Protein 5ZVP (pdb70)

CATH classification: 3.40.50.300

Radius of gyration: 15.7 Å; Cα contacts (8 Å, |Δi|>4): 358; chains: 1; bounding box: 54×36×35 Å

GO terms:
  GO:0001411 hyphal tip (C, IDA)
  GO:0000148 1,3-beta-D-glucan synthase complex (C, IDA)
  GO:0043936 asexual sporulation resulting in formation of a cellular spore (P, IMP)

Organism: Aspergillus fumigatus (strain ATCC MYA-4609 / CBS 101355 / FGSC A1100 / Af293) (NCBI:txid330879)

InterPro domains:
  IPR001806 Small GTPase [PF00071] (7-178)
  IPR001806 Small GTPase [PS51421] (1-193)
  IPR001806 Small GTPase [SM00174] (8-181)
  IPR003578 Small GTPase Rho [PTHR24072] (5-190)
  IPR005225 Small GTP-binding domain [TIGR00231] (5-159)
  IPR027417 P-loop containing nucleoside triphosphate hydrolase [G3DSA:3.40.50.300] (5-193)
  IPR027417 P-loop containing nucleoside triphosphate hydrolase [SSF52540] (6-178)

B-factor: mean 24.34, std 13.19, range [11.98, 263.86]

Solvent-accessible surface area: 9609 Å² total; per-residue (Å²): 238,89,112,53,120,56,23,0,0,0,0,4,28,66,90,3,18,14,13,20,1,0,18,7,45,26,115,44,102,38,24,123,144,166,63,34,56,40,12,100,97,61,52,6,124,15,141,4,98,84,108,127,2,39,0,6,1,82,17,6,15,32,104,120,78,57,58,174,83,17,43,128,15,4,74,129,9,47,0,0,0,0,0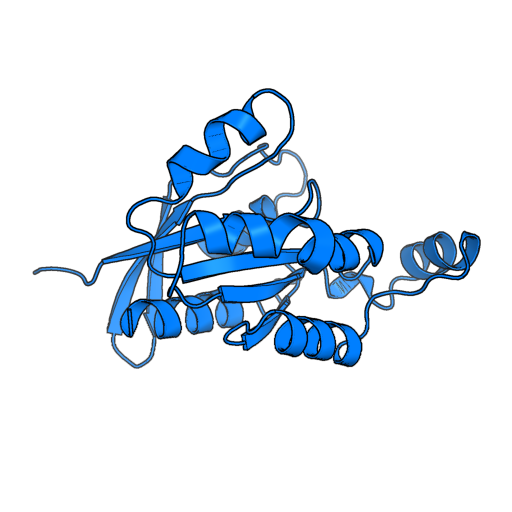,0,3,0,34,35,26,89,5,13,80,45,0,67,137,91,8,18,72,31,0,87,143,88,7,160,71,36,25,8,0,0,0,0,4,62,62,54,42,33,144,42,108,164,15,54,110,106,21,124,144,91,111,59,110,13,1,35,62,129,74,0,73,79,8,53,154,135,17,61,4,109,88,30,32,26,0,0,12,125,82,70,87,16,7,153,68,0,3,39,7,0,0,95,0,0,49,139,66

Sequence (181 aa):
MAEIRRKLVIVGDGACGKTCLLIVNSKGTFPEVYVPTVFENYVADVEVDGKHVELALWDTAGQEDYDRLRPLSYPDSHVILICFAIDSPDSLDNVQEKWISEVLHFCQGLPIILVGCKKDLRHDPKTIEELHKTSQKPVTPEQGEEVRKKIGAYKYLECSARTNEGVREVFEAATRAALLT

Secondary structure (DSSP, 8-state):
---EEEEEEEEESTTSSHHHHHHHHHHSS--SS---SSPPPEEEEEEETTEEEEEEEE----TTTHHHHGGGG-TT-SEEEEEEETT-HHHHHHIIIIIHHHHHHH-TT--EEEEEE-GGGTT-HHHHHHHHTTT--PPPHHHHHHHHHHHT-SEEEE--TTT-TTHHHHHHHHHHHHHH-

Nearest PDB structures (foldseek):
  5zvp-assembly1_A  TM=1.006E+00  e=1.767E-39  Aspergillus fumigatus Af293
  8etd-assembly1_B  TM=9.963E-01  e=2.724E-33  Schizosaccharomyces pombe 972h-
  1cc0-assembly1_A  TM=9.952E-01  e=4.086E-30  Homo sapiens
  2gcn-assembly1_A  TM=9.990E-01  e=5.965E-30  Homo sapiens
  7wza-assembly1_A  TM=9.904E-01  e=4.086E-30  Homo sapiens

Structure (mmCIF, N/CA/C/O backbone):
data_5ZVP
#
_entry.id   5ZVP
#
_cell.length_a   53.815
_cell.length_b   53.815
_cell.length_c   62.789
_cell.angle_alpha   90.00
_cell.angle_beta   90.00
_cell.angle_gamma   90.00
#
_symmetry.space_group_name_H-M   'P 43'
#
loop_
_entity.id
_entity.type
_entity.pdbx_description
1 polymer 'Rho GTPase Rho1'
2 non-polymer "GUANOSINE-5'-DIPHOSPHATE"
3 non-polymer 'MAGNESIUM ION'
4 non-polymer 'SULFATE ION'
5 water water
#
loop_
_atom_site.group_PDB
_atom_site.id
_atom_site.type_symbol
_atom_site.label_atom_id
_atom_site.label_alt_id
_atom_site.label_comp_id
_atom_site.label_asym_id
_atom_site.label_entity_id
_atom_site.label_seq_id
_atom_site.pdbx_PDB_ins_code
_atom_site.Cartn_x
_atom_site.Cartn_y
_atom_site.Cartn_z
_atom_site.occupancy
_atom_site.B_iso_or_equiv
_atom_site.auth_seq_id
_atom_site.auth_comp_id
_atom_site.auth_asym_id
_atom_site.auth_atom_id
_atom_site.pdbx_PDB_model_num
ATOM 1 N N . MET A 1 1 ? -53.011 -1.949 8.282 1.00 95.07 1 MET A N 1
ATOM 2 C CA . MET A 1 1 ? -53.808 -2.982 9.023 1.00 92.89 1 MET A CA 1
ATOM 3 C C . MET A 1 1 ? -52.860 -3.867 9.810 1.00 91.24 1 MET A C 1
ATOM 4 O O . MET A 1 1 ? -53.050 -4.101 11.006 1.00 96.83 1 MET A O 1
ATOM 9 N N . ALA A 1 2 ? -51.874 -4.380 9.083 1.00 83.95 2 ALA A N 1
ATOM 10 C CA . ALA A 1 2 ? -50.817 -5.220 9.602 1.00 76.76 2 ALA A CA 1
ATOM 11 C C . ALA A 1 2 ? -49.893 -5.438 8.423 1.00 67.27 2 ALA A C 1
ATOM 12 O O . ALA A 1 2 ? -50.057 -6.416 7.663 1.00 56.48 2 ALA A O 1
ATOM 14 N N . GLU A 1 3 ? -48.978 -4.480 8.237 1.00 54.96 3 GLU A N 1
ATOM 15 C CA . GLU A 1 3 ? -48.032 -4.520 7.123 1.00 49.23 3 GLU A CA 1
ATOM 16 C C . GLU A 1 3 ? -47.207 -5.815 7.244 1.00 37.42 3 GLU A C 1
ATOM 17 O O . GLU A 1 3 ? -46.874 -6.205 8.332 1.00 38.23 3 GLU A O 1
ATOM 23 N N . ILE A 1 4 ? -46.833 -6.443 6.138 1.00 23.60 4 ILE A N 1
ATOM 24 C CA . ILE A 1 4 ? -45.826 -7.546 6.201 1.00 22.80 4 ILE A CA 1
ATOM 25 C C . ILE A 1 4 ? -44.439 -6.906 6.561 1.00 17.93 4 ILE A C 1
ATOM 26 O O . ILE A 1 4 ? -44.060 -5.926 5.919 1.00 20.95 4 ILE A O 1
ATOM 31 N N . ARG A 1 5 ? -43.789 -7.442 7.601 1.00 16.91 5 ARG A N 1
ATOM 32 C CA . ARG A 1 5 ? -42.423 -6.989 7.966 1.00 15.93 5 ARG A CA 1
ATOM 33 C C . ARG A 1 5 ? -41.456 -8.167 7.839 1.00 15.47 5 ARG A C 1
ATOM 34 O O . ARG A 1 5 ? -41.708 -9.274 8.310 1.00 17.55 5 ARG A O 1
ATOM 42 N N . ARG A 1 6 ? -40.276 -7.817 7.283 1.00 15.07 6 ARG A N 1
ATOM 43 C CA . ARG A 1 6 ? -39.157 -8.778 7.218 1.00 15.55 6 ARG A CA 1
ATOM 44 C C . ARG A 1 6 ? -37.855 -8.071 7.606 1.00 14.73 6 ARG A C 1
ATOM 45 O O . ARG A 1 6 ? -37.814 -6.846 7.588 1.00 15.23 6 ARG A O 1
ATOM 53 N N . LYS A 1 7 ? -36.844 -8.823 7.958 1.00 14.24 7 LYS A N 1
ATOM 54 C CA . LYS A 1 7 ? -35.529 -8.291 8.361 1.00 12.84 7 LYS A CA 1
ATOM 55 C C . LYS A 1 7 ? -34.449 -8.762 7.390 1.00 12.93 7 LYS A C 1
ATOM 56 O O . LYS A 1 7 ? -34.271 -9.964 7.189 1.00 13.70 7 LYS A O 1
ATOM 62 N N . LEU A 1 8 ? -33.562 -7.833 6.985 1.00 13.38 8 LEU A N 1
ATOM 63 C CA . LEU A 1 8 ? -32.395 -8.021 6.176 1.00 12.80 8 LEU A CA 1
ATOM 64 C C . LEU A 1 8 ? -31.148 -7.593 6.928 1.00 13.52 8 LEU A C 1
ATOM 65 O O . LEU A 1 8 ? -31.144 -6.559 7.541 1.00 13.87 8 LEU A O 1
ATOM 70 N N . VAL A 1 9 ? -30.115 -8.403 6.858 1.00 12.88 9 VAL A N 1
ATOM 71 C CA . VAL A 1 9 ? -28.748 -8.041 7.328 1.00 12.92 9 VAL A CA 1
ATOM 72 C C . VAL A 1 9 ? -27.791 -8.091 6.155 1.00 13.32 9 VAL A C 1
ATOM 73 O O . VAL A 1 9 ? -27.847 -8.952 5.293 1.00 13.33 9 VAL A O 1
ATOM 77 N N . ILE A 1 10 ? -26.913 -7.088 6.102 1.00 13.28 10 ILE A N 1
ATOM 78 C CA . ILE A 1 10 ? -25.935 -6.992 5.042 1.00 13.55 10 ILE A CA 1
ATOM 79 C C . ILE A 1 10 ? -24.539 -7.064 5.623 1.00 13.31 10 ILE A C 1
ATOM 80 O O . ILE A 1 10 ? -24.212 -6.351 6.610 1.00 14.75 10 ILE A O 1
ATOM 85 N N . VAL A 1 11 ? -23.706 -7.973 5.103 1.00 11.98 11 VAL A N 1
ATOM 86 C CA . VAL A 1 11 ? -22.353 -8.168 5.575 1.00 13.00 11 VAL A CA 1
ATOM 87 C C . VAL A 1 11 ? -21.422 -8.264 4.434 1.00 12.05 11 VAL A C 1
ATOM 88 O O . VAL A 1 11 ? -21.805 -8.437 3.246 1.00 13.21 11 VAL A O 1
ATOM 92 N N . GLY A 1 12 ? -20.121 -8.112 4.695 1.00 12.86 12 GLY A N 1
ATOM 93 C CA . GLY A 1 12 ? -19.068 -8.198 3.671 1.00 13.06 12 GLY A CA 1
ATOM 94 C C . GLY A 1 12 ? -17.887 -7.325 4.051 1.00 13.11 12 GLY A C 1
ATOM 95 O O . GLY A 1 12 ? -17.979 -6.529 4.975 1.00 14.25 12 GLY A O 1
ATOM 96 N N . ASP A 1 13 ? -16.794 -7.491 3.308 1.00 13.72 13 ASP A N 1
ATOM 97 C CA . ASP A 1 13 ? -15.549 -6.764 3.630 1.00 13.78 13 ASP A CA 1
ATOM 98 C C . ASP A 1 13 ? -15.807 -5.275 3.765 1.00 14.39 13 ASP A C 1
ATOM 99 O O . ASP A 1 13 ? -16.591 -4.604 3.058 1.00 14.80 13 ASP A O 1
ATOM 104 N N . GLY A 1 14 ? -14.980 -4.644 4.649 1.00 15.58 14 GLY A N 1
ATOM 105 C CA . GLY A 1 14 ? -14.970 -3.195 4.766 1.00 16.07 14 GLY A CA 1
ATOM 106 C C . GLY A 1 14 ? -14.686 -2.533 3.416 1.00 14.55 14 GLY A C 1
ATOM 107 O O . GLY A 1 14 ? -13.819 -3.039 2.695 1.00 16.58 14 GLY A O 1
ATOM 108 N N . ALA A 1 15 ? -15.368 -1.449 3.182 1.00 15.60 15 ALA A N 1
ATOM 109 C CA . ALA A 1 15 ? -15.276 -0.638 1.964 1.00 16.91 15 ALA A CA 1
ATOM 110 C C . ALA A 1 15 ? -15.739 -1.282 0.744 1.00 17.51 15 ALA A C 1
ATOM 111 O O . ALA A 1 15 ? -15.478 -0.789 -0.356 1.00 17.97 15 ALA A O 1
ATOM 113 N N . CYS A 1 16 ? -16.531 -2.346 0.882 1.00 14.59 16 CYS A N 1
ATOM 114 C CA . CYS A 1 16 ? -17.019 -2.984 -0.383 1.00 15.86 16 CYS A CA 1
ATOM 115 C C . CYS A 1 16 ? -18.260 -2.280 -0.945 1.00 15.08 16 CYS A C 1
ATOM 116 O O . CYS A 1 16 ? -18.600 -2.563 -2.091 1.00 16.29 16 CYS A O 1
ATOM 119 N N . GLY A 1 17 ? -18.868 -1.369 -0.214 1.00 14.71 17 GLY A N 1
ATOM 120 C CA . GLY A 1 17 ? -20.027 -0.564 -0.643 1.00 13.72 17 GLY A CA 1
ATOM 121 C C . GLY A 1 17 ? -21.357 -0.836 0.017 1.00 13.40 17 GLY A C 1
ATOM 122 O O . GLY A 1 17 ? -22.385 -0.378 -0.479 1.00 14.52 17 GLY A O 1
ATOM 123 N 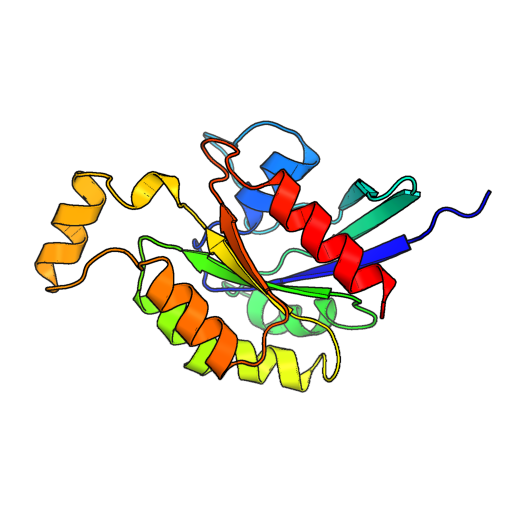N . LYS A 1 18 ? -21.391 -1.474 1.217 1.00 13.04 18 LYS A N 1
ATOM 124 C CA . LYS A 1 18 ? -22.606 -1.828 1.859 1.00 13.27 18 LYS A CA 1
ATOM 125 C C . LYS A 1 18 ? -23.428 -0.601 2.274 1.00 13.23 18 LYS A C 1
ATOM 126 O O . LYS A 1 18 ? -24.620 -0.495 2.041 1.00 13.59 18 LYS A O 1
ATOM 132 N N . THR A 1 19 ? -22.787 0.351 3.002 1.00 13.12 19 THR A N 1
ATOM 133 C CA . THR A 1 19 ? -23.526 1.504 3.497 1.00 13.63 19 THR A CA 1
ATOM 134 C C . THR A 1 19 ? -24.058 2.344 2.351 1.00 14.65 19 THR A C 1
ATOM 135 O O . THR A 1 19 ? -25.217 2.778 2.384 1.00 14.06 19 THR A O 1
ATOM 139 N N . CYS A 1 20 ? -23.255 2.581 1.330 1.00 15.05 20 CYS A N 1
ATOM 140 C CA . CYS A 1 20 ? -23.764 3.390 0.181 1.00 15.67 20 CYS A CA 1
ATOM 141 C C . CYS A 1 20 ? -24.932 2.715 -0.509 1.00 14.86 20 CYS A C 1
ATOM 142 O O . CYS A 1 20 ? -25.817 3.358 -0.987 1.00 15.65 20 CYS A O 1
ATOM 145 N N . LEU A 1 21 ? -24.885 1.360 -0.620 1.00 13.45 21 LEU A N 1
ATOM 146 C CA . LEU A 1 21 ? -25.983 0.624 -1.231 1.00 13.25 21 LEU A CA 1
ATOM 147 C C . LEU A 1 21 ? -27.290 0.855 -0.444 1.00 14.49 21 LEU A C 1
ATOM 148 O O . LEU A 1 21 ? -28.321 1.214 -1.034 1.00 15.73 21 LEU A O 1
ATOM 153 N N . LEU A 1 22 ? -27.189 0.768 0.893 1.00 14.10 22 LEU A N 1
ATOM 154 C CA . LEU A 1 22 ? -28.334 1.091 1.707 1.00 15.06 22 LEU A CA 1
ATOM 155 C C . LEU A 1 22 ? -28.824 2.515 1.538 1.00 15.92 22 LEU A C 1
ATOM 156 O O . LEU A 1 22 ? -30.049 2.753 1.504 1.00 17.53 22 LEU A O 1
ATOM 161 N N . ILE A 1 23 ? -27.889 3.442 1.546 1.00 15.80 23 ILE A N 1
ATOM 162 C CA . ILE A 1 23 ? -28.287 4.867 1.405 1.00 16.95 23 ILE A CA 1
ATOM 163 C C . ILE A 1 23 ? -28.967 5.131 0.085 1.00 17.68 23 ILE A C 1
ATOM 164 O O . ILE A 1 23 ? -30.035 5.807 0.049 1.00 18.32 23 ILE A O 1
ATOM 169 N N . VAL A 1 24 ? -28.449 4.600 -1.009 1.00 17.64 24 VAL A N 1
ATOM 170 C CA . VAL A 1 24 ? -29.073 4.871 -2.288 1.00 17.87 24 VAL A CA 1
ATOM 171 C C . VAL A 1 24 ? -30.439 4.273 -2.373 1.00 21.08 24 VAL A C 1
ATOM 172 O O . VAL A 1 24 ? -31.412 4.903 -2.861 1.00 23.15 24 VAL A O 1
ATOM 176 N N . ASN A 1 25 ? -30.599 3.059 -1.851 1.00 17.58 25 ASN A N 1
ATOM 177 C CA . ASN A 1 25 ? -31.888 2.453 -1.874 1.00 20.33 25 ASN A CA 1
ATOM 178 C C . ASN A 1 25 ? -32.895 3.231 -1.080 1.00 22.92 25 ASN A C 1
ATOM 179 O O . ASN A 1 25 ? -34.097 3.285 -1.486 1.00 24.71 25 ASN A O 1
ATOM 184 N N . SER A 1 26 ? -32.459 3.745 0.063 1.00 22.84 26 SER A N 1
ATOM 185 C CA . SER A 1 26 ? -33.367 4.311 1.082 1.00 27.58 26 SER A CA 1
ATOM 186 C C . SER A 1 26 ? -33.672 5.774 0.803 1.00 31.41 26 SER A C 1
ATOM 187 O O . SER A 1 26 ? -34.833 6.233 0.869 1.00 34.07 26 SER A O 1
ATOM 190 N N . LYS A 1 27 ? -32.627 6.540 0.540 1.00 33.39 27 LYS A N 1
ATOM 191 C CA . LYS A 1 27 ? -32.673 7.994 0.498 1.00 36.54 27 LYS A CA 1
ATOM 192 C C . LYS A 1 27 ? -32.654 8.448 -0.942 1.00 34.22 27 LYS A C 1
ATOM 193 O O . LYS A 1 27 ? -33.100 9.548 -1.246 1.00 38.80 27 LYS A O 1
ATOM 199 N N . GLY A 1 28 ? -32.162 7.617 -1.830 1.00 34.59 28 GLY A N 1
ATOM 200 C CA . GLY A 1 28 ? -32.272 7.845 -3.203 1.00 33.26 28 GLY A CA 1
ATOM 201 C C . GLY A 1 28 ? -31.118 8.548 -3.834 1.00 36.25 28 GLY A C 1
ATOM 202 O O . GLY A 1 28 ? -31.138 8.682 -5.036 1.00 39.64 28 GLY A O 1
ATOM 203 N N . THR A 1 29 ? -30.122 9.017 -3.075 1.00 30.08 29 THR A N 1
ATOM 204 C CA . THR A 1 29 ? -28.966 9.774 -3.654 1.00 28.77 29 THR A CA 1
ATOM 205 C C . THR A 1 29 ? -27.624 9.255 -3.112 1.00 27.01 29 THR A C 1
ATOM 206 O O . THR A 1 29 ? -27.500 9.067 -1.958 1.00 26.58 29 THR A O 1
ATOM 210 N N . PHE A 1 30 ? -26.612 9.173 -3.954 1.00 22.80 30 PHE A N 1
ATOM 211 C CA . PHE A 1 30 ? -25.339 8.559 -3.558 1.00 22.12 30 PHE A CA 1
ATOM 212 C C . PHE A 1 30 ? -24.624 9.578 -2.693 1.00 22.78 30 PHE A C 1
ATOM 213 O O . PHE A 1 30 ? -24.475 10.707 -3.101 1.00 23.14 30 PHE A O 1
ATOM 221 N N . PRO A 1 31 ? -24.053 9.147 -1.564 1.00 19.75 31 PRO A N 1
ATOM 222 C CA . PRO A 1 31 ? -23.425 10.158 -0.688 1.00 22.71 31 PRO A CA 1
ATOM 223 C C . PRO A 1 31 ? -22.016 10.493 -1.090 1.00 22.42 31 PRO A C 1
ATOM 224 O O . PRO A 1 31 ? -21.128 9.637 -0.990 1.00 25.25 31 PRO A O 1
ATOM 228 N N . GLU A 1 32 ? -21.780 11.715 -1.561 1.00 24.89 32 GLU A N 1
ATOM 229 C CA . GLU A 1 32 ? -20.474 12.061 -2.171 1.00 26.99 32 GLU A CA 1
ATOM 230 C C . GLU A 1 32 ? -19.448 12.474 -1.159 1.00 26.73 32 GLU A C 1
ATOM 231 O O . GLU A 1 32 ? -18.277 12.444 -1.501 1.00 27.96 32 GLU A O 1
ATOM 237 N N . VAL A 1 33 ? -19.895 12.884 0.034 1.00 23.74 33 VAL A N 1
ATOM 238 C CA . VAL A 1 33 ? -18.934 13.520 0.998 1.00 22.38 33 VAL A CA 1
ATOM 239 C C . VAL A 1 33 ? -18.894 12.669 2.295 1.00 23.56 33 VAL A C 1
ATOM 240 O O . VAL A 1 33 ? -17.891 12.020 2.527 1.00 26.20 33 VAL A O 1
ATOM 244 N N . TYR A 1 34 ? -19.926 12.699 3.094 1.00 25.91 34 TYR A N 1
ATOM 245 C CA . TYR A 1 34 ? -19.913 12.034 4.404 1.00 24.53 34 TYR A CA 1
ATOM 246 C C . TYR A 1 34 ? -20.617 10.646 4.188 1.00 20.96 34 TYR A C 1
ATOM 247 O O . TYR A 1 34 ? -21.720 10.629 3.649 1.00 20.98 34 TYR A O 1
ATOM 256 N N . VAL A 1 35 ? -19.955 9.566 4.595 1.00 20.02 35 VAL A N 1
ATOM 257 C CA . VAL A 1 35 ? -20.583 8.223 4.648 1.00 20.38 35 VAL A CA 1
ATOM 258 C C . VAL A 1 35 ? -20.350 7.725 6.066 1.00 18.42 35 VAL A C 1
ATOM 259 O O . VAL A 1 35 ? -19.189 7.618 6.484 1.00 19.72 35 VAL A O 1
ATOM 263 N N . PRO A 1 36 ? -21.404 7.385 6.817 1.00 19.98 36 PRO A N 1
ATOM 264 C CA . PRO A 1 36 ? -21.202 6.832 8.102 1.00 18.68 36 PRO A CA 1
ATOM 265 C C . PRO A 1 36 ? -20.648 5.407 8.019 1.00 18.71 36 PRO A C 1
ATOM 266 O O . PRO A 1 36 ? -20.835 4.778 6.963 1.00 18.56 36 PRO A O 1
ATOM 270 N N . THR A 1 37 ? -20.073 4.860 9.068 1.00 16.76 37 THR A N 1
ATOM 271 C CA . THR A 1 37 ? -19.532 3.535 9.085 1.00 16.49 37 THR A CA 1
ATOM 272 C C . THR A 1 37 ? -20.692 2.545 8.827 1.00 17.58 37 THR A C 1
ATOM 273 O O . THR A 1 37 ? -20.561 1.606 7.998 1.00 14.72 37 THR A O 1
ATOM 277 N N . VAL A 1 38 ? -21.797 2.719 9.505 1.00 18.10 38 VAL A N 1
ATOM 278 C CA . VAL A 1 38 ? -23.008 1.990 9.317 1.00 18.50 38 VAL A CA 1
ATOM 279 C C . VAL A 1 38 ? -24.192 2.906 9.159 1.00 21.22 38 VAL A C 1
ATOM 280 O O . VAL A 1 38 ? -24.270 3.962 9.839 1.00 22.81 38 VAL A O 1
ATOM 284 N N . PHE A 1 39 ? -25.131 2.558 8.277 1.00 17.47 39 PHE A N 1
ATOM 285 C CA . PHE A 1 39 ? -26.353 3.312 8.085 1.00 19.78 39 PHE A CA 1
ATOM 286 C C . PHE A 1 39 ? -27.204 3.185 9.381 1.00 19.87 39 PHE A C 1
ATOM 287 O O . PHE A 1 39 ? -27.194 2.157 9.977 1.00 22.55 39 PHE A O 1
ATOM 295 N N . GLU A 1 40 ? -27.965 4.236 9.643 1.00 22.36 40 GLU A N 1
ATOM 296 C CA . GLU A 1 40 ? -29.029 4.213 10.722 1.00 28.55 40 GLU A CA 1
ATOM 297 C C . GLU A 1 40 ? -29.939 2.972 10.565 1.00 27.60 40 GLU A C 1
ATOM 298 O O . GLU A 1 40 ? -30.249 2.735 9.423 1.00 21.89 40 GLU A O 1
ATOM 304 N N . ASN A 1 41 ? -30.416 2.182 11.585 1.00 27.97 41 ASN A N 1
ATOM 305 C CA . ASN A 1 41 ? -31.483 1.160 11.313 1.00 27.34 41 ASN A CA 1
ATOM 306 C C . ASN A 1 41 ? -32.660 2.029 10.699 1.00 23.51 41 ASN A C 1
ATOM 307 O O . ASN A 1 41 ? -32.944 3.179 10.978 1.00 26.48 41 ASN A O 1
ATOM 312 N N . TYR A 1 42 ? -33.172 1.401 9.710 1.00 21.70 42 TYR A N 1
ATOM 313 C CA . TYR A 1 42 ? -34.129 2.018 8.794 1.00 19.42 42 TYR A CA 1
ATOM 314 C C . TYR A 1 42 ? -35.062 0.896 8.310 1.00 20.86 42 TYR A C 1
ATOM 315 O O . TYR A 1 42 ? -34.595 -0.229 8.009 1.00 22.92 42 TYR A O 1
ATOM 324 N N . VAL A 1 43 ? -36.302 1.222 8.114 1.00 17.89 43 VAL A N 1
ATOM 325 C CA . VAL A 1 43 ? -37.289 0.292 7.562 1.00 18.16 43 VAL A CA 1
ATOM 326 C C . VAL A 1 43 ? -37.635 0.781 6.171 1.00 21.42 43 VAL A C 1
ATOM 327 O O . VAL A 1 43 ? -38.222 1.885 6.065 1.00 25.72 43 VAL A O 1
ATOM 331 N N . ALA A 1 44 ? -37.274 0.019 5.152 1.00 19.76 44 ALA A N 1
ATOM 332 C CA . ALA A 1 44 ? -37.522 0.334 3.742 1.00 22.41 44 ALA A CA 1
ATOM 333 C C . ALA A 1 44 ? -38.917 -0.160 3.373 1.00 24.28 44 ALA A C 1
ATOM 334 O O . ALA A 1 44 ? -39.357 -1.186 3.810 1.00 22.65 44 ALA A O 1
ATOM 336 N N . ASP A 1 45 ? -39.623 0.623 2.574 1.00 28.17 45 ASP A N 1
ATOM 337 C CA . ASP A 1 45 ? -40.854 0.152 1.904 1.00 27.51 45 ASP A CA 1
ATOM 338 C C . ASP A 1 45 ? -40.479 -0.436 0.548 1.00 28.46 45 ASP A C 1
ATOM 339 O O . ASP A 1 45 ? -39.762 0.239 -0.270 1.00 29.71 45 ASP A O 1
ATOM 344 N N . VAL A 1 46 ? -40.831 -1.712 0.312 1.00 23.18 46 VAL A N 1
ATOM 345 C CA . VAL A 1 46 ? -40.479 -2.340 -0.907 1.00 24.44 46 VAL A CA 1
ATOM 346 C C . VAL A 1 46 ? -41.773 -2.826 -1.552 1.00 25.85 46 VAL A C 1
ATOM 347 O O . VAL A 1 46 ? -42.556 -3.485 -0.904 1.00 30.51 46 VAL A O 1
ATOM 351 N N . GLU A 1 47 ? -42.038 -2.391 -2.800 1.00 29.05 47 GLU A N 1
ATOM 352 C CA . GLU A 1 47 ? -43.213 -2.881 -3.507 1.00 33.89 47 GLU A CA 1
ATOM 353 C C . GLU A 1 47 ? -42.750 -4.046 -4.381 1.00 30.34 47 GLU A C 1
ATOM 354 O O . GLU A 1 47 ? -41.871 -3.862 -5.191 1.00 32.50 47 GLU A O 1
ATOM 360 N N . VAL A 1 48 ? -43.260 -5.235 -4.165 1.00 28.02 48 VAL A N 1
ATOM 361 C CA . VAL A 1 48 ? -42.865 -6.391 -4.949 1.00 28.65 48 VAL A CA 1
ATOM 362 C C . VAL A 1 48 ? -44.095 -7.235 -5.199 1.00 27.84 48 VAL A C 1
ATOM 363 O O . VAL A 1 48 ? -44.785 -7.602 -4.216 1.00 26.02 48 VAL A O 1
ATOM 367 N N . ASP A 1 49 ? -44.303 -7.617 -6.467 1.00 26.54 49 ASP A N 1
ATOM 368 C CA . ASP A 1 49 ? -45.300 -8.597 -6.850 1.00 28.58 49 ASP A CA 1
ATOM 369 C C . ASP A 1 49 ? -46.637 -8.195 -6.288 1.00 26.93 49 ASP A C 1
ATOM 370 O O . ASP A 1 49 ? -47.365 -8.990 -5.782 1.00 28.46 49 ASP A O 1
ATOM 375 N N . GLY A 1 50 ? -46.937 -6.908 -6.310 1.00 32.22 50 GLY A N 1
ATOM 376 C CA . GLY A 1 50 ? -48.227 -6.465 -5.837 1.00 35.99 50 GLY A CA 1
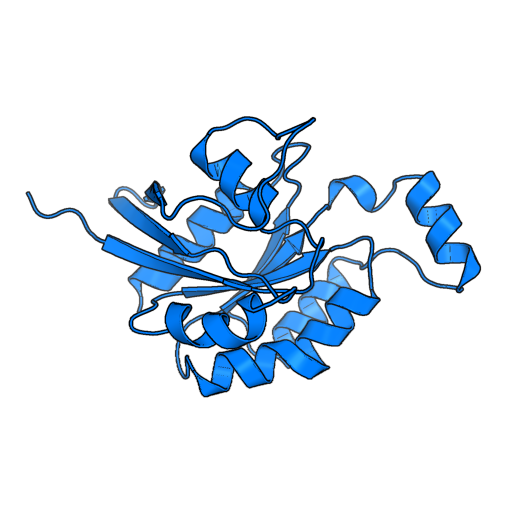ATOM 377 C C . GLY A 1 50 ? -48.433 -6.337 -4.337 1.00 36.35 50 GLY A C 1
ATOM 378 O O . GLY A 1 50 ? -49.532 -6.021 -3.902 1.00 39.10 50 GLY A O 1
ATOM 379 N N . LYS A 1 51 ? -47.349 -6.514 -3.557 1.00 30.23 51 LYS A N 1
ATOM 380 C CA . LYS A 1 51 ? -47.401 -6.446 -2.092 1.00 30.71 51 LYS A CA 1
ATOM 381 C C . LYS A 1 51 ? -46.498 -5.314 -1.613 1.00 30.17 51 LYS A C 1
ATOM 382 O O . LYS A 1 51 ? -45.455 -5.037 -2.208 1.00 30.47 51 LYS A O 1
ATOM 388 N N . HIS A 1 52 ? -46.904 -4.713 -0.515 1.00 30.16 52 HIS A N 1
ATOM 389 C CA . HIS A 1 52 ? -46.092 -3.730 0.204 1.00 32.55 52 HIS A CA 1
ATOM 390 C C . HIS A 1 52 ? -45.440 -4.458 1.340 1.00 24.44 52 HIS A C 1
ATOM 391 O O . HIS A 1 52 ? -46.114 -5.093 2.165 1.00 28.32 52 HIS A O 1
ATOM 398 N N . VAL A 1 53 ? -44.113 -4.499 1.332 1.00 22.37 53 VAL A N 1
ATOM 399 C CA . VAL A 1 53 ? -43.404 -5.126 2.407 1.00 21.26 53 VAL A CA 1
ATOM 400 C C . VAL A 1 53 ? -42.506 -4.063 3.074 1.00 19.73 53 VAL A C 1
ATOM 401 O O . VAL A 1 53 ? -41.874 -3.274 2.399 1.00 22.61 53 VAL A O 1
ATOM 405 N N . GLU A 1 54 ? -42.479 -4.127 4.393 1.00 16.93 54 GLU A N 1
ATOM 406 C CA . GLU A 1 54 ? -41.524 -3.312 5.199 1.00 18.53 54 GLU A CA 1
ATOM 407 C C . GLU A 1 54 ? -40.273 -4.175 5.444 1.00 18.73 54 GLU A C 1
ATOM 408 O O . GLU A 1 54 ? -40.422 -5.256 5.988 1.00 18.20 54 GLU A O 1
ATOM 414 N N . LEU A 1 55 ? -39.115 -3.709 5.030 1.00 17.10 55 LEU A N 1
ATOM 415 C CA . LEU A 1 55 ? -37.863 -4.484 5.174 1.00 17.57 55 LEU A CA 1
ATOM 416 C C . LEU A 1 55 ? -36.965 -3.704 6.100 1.00 1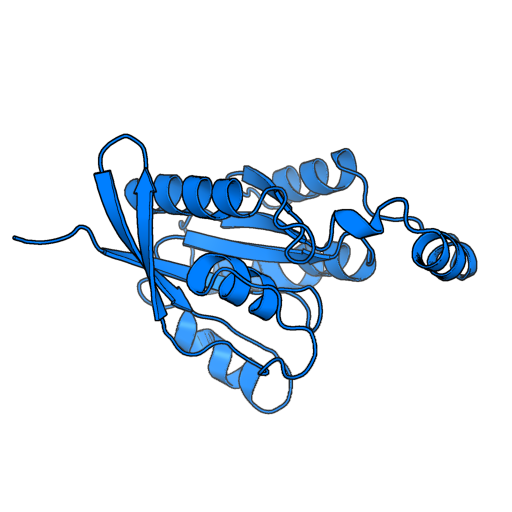7.13 55 LEU A C 1
ATOM 417 O O . LEU A 1 55 ? -36.427 -2.664 5.661 1.00 18.05 55 LEU A O 1
ATOM 422 N N . ALA A 1 56 ? -36.740 -4.209 7.283 1.00 14.53 56 ALA A N 1
ATOM 423 C CA . ALA A 1 56 ? -35.777 -3.612 8.173 1.00 14.95 56 ALA A CA 1
ATOM 424 C C . ALA A 1 56 ? -34.365 -3.866 7.790 1.00 14.80 56 ALA A C 1
ATOM 425 O O . ALA A 1 56 ? -34.045 -5.039 7.517 1.00 15.81 56 ALA A O 1
ATOM 427 N N . LEU A 1 57 ? -33.549 -2.840 7.584 1.00 14.84 57 LEU A N 1
ATOM 428 C CA . LEU A 1 57 ? -32.187 -2.927 7.029 1.00 15.00 57 LEU A CA 1
ATOM 429 C C . LEU A 1 57 ? -31.192 -2.817 8.140 1.00 16.74 57 LEU A C 1
ATOM 430 O O . LEU A 1 57 ? -31.066 -1.771 8.788 1.00 17.21 57 LEU A O 1
ATOM 435 N N . TRP A 1 58 ? -30.441 -3.859 8.330 1.00 13.70 58 TRP A N 1
ATOM 436 C CA . TRP A 1 58 ? -29.382 -3.931 9.412 1.00 14.34 58 TRP A CA 1
ATOM 437 C C . TRP A 1 58 ? -27.993 -3.936 8.786 1.00 13.86 58 TRP A C 1
ATOM 438 O O . TRP A 1 58 ? -27.552 -4.961 8.228 1.00 14.98 58 TRP A O 1
ATOM 449 N N . ASP A 1 59 ? -27.300 -2.807 8.830 1.00 13.47 59 ASP A N 1
ATOM 450 C CA . ASP A 1 59 ? -25.924 -2.638 8.328 1.00 14.39 59 ASP A CA 1
ATOM 451 C C . ASP A 1 59 ? -24.927 -3.113 9.355 1.00 14.04 59 ASP A C 1
ATOM 452 O O . ASP A 1 59 ? -25.223 -3.093 10.609 1.00 16.53 59 ASP A O 1
ATOM 457 N N . THR A 1 60 ? -23.789 -3.552 8.922 1.00 13.34 60 THR A N 1
ATOM 458 C CA . THR A 1 60 ? -22.732 -4.101 9.813 1.00 14.68 60 THR A CA 1
ATOM 459 C C . THR A 1 60 ? -21.381 -3.645 9.350 1.00 16.00 60 THR A C 1
ATOM 460 O O . THR A 1 60 ? -21.251 -3.174 8.201 1.00 15.71 60 THR A O 1
ATOM 464 N N . ALA A 1 61 ? -20.382 -3.787 10.228 1.00 16.59 61 ALA A N 1
ATOM 465 C CA . ALA A 1 61 ? -18.999 -3.464 9.892 1.00 16.34 61 ALA A CA 1
ATOM 466 C C . ALA A 1 61 ? -18.033 -4.377 10.653 1.00 18.13 61 ALA A C 1
ATOM 467 O O . ALA A 1 61 ? -18.487 -5.248 11.406 1.00 17.68 61 ALA A O 1
ATOM 469 N N . GLY A 1 62 ? -16.725 -4.126 10.504 1.00 21.06 62 GLY A N 1
ATOM 470 C CA . GLY A 1 62 ? -15.746 -4.904 11.261 1.00 20.64 62 GLY A CA 1
ATOM 471 C C . GLY A 1 62 ? -14.731 -4.065 12.058 1.00 22.62 62 GLY A C 1
ATOM 472 O O . GLY A 1 62 ? -14.162 -4.579 13.027 1.00 29.52 62 GLY A O 1
ATOM 473 N N . GLN A 1 63 ? -14.564 -2.842 11.670 1.00 24.76 63 GLN A N 1
ATOM 474 C CA . GLN A 1 63 ? -13.504 -2.018 12.346 1.00 25.95 63 GLN A CA 1
ATOM 475 C C . GLN A 1 63 ? -13.924 -1.813 13.781 1.00 30.65 63 GLN A C 1
ATOM 476 O O . GLN A 1 63 ? -15.109 -1.874 14.143 1.00 28.20 63 GLN A O 1
ATOM 482 N N . GLU A 1 64 ? -12.962 -1.511 14.654 1.00 33.71 64 GLU A N 1
ATOM 483 C CA . GLU A 1 64 ? -13.287 -1.151 16.027 1.00 33.12 64 GLU A CA 1
ATOM 484 C C . GLU A 1 64 ? -14.049 -2.265 16.702 1.00 28.51 64 GLU A C 1
ATOM 485 O O . GLU A 1 64 ? -13.598 -3.418 16.652 1.00 33.18 64 GLU A O 1
ATOM 491 N N . ASP A 1 65 ? -15.140 -1.988 17.397 1.00 28.83 65 ASP A N 1
ATOM 492 C CA . ASP A 1 65 ? -15.864 -3.022 18.044 1.00 32.74 65 ASP A CA 1
ATOM 493 C C . ASP A 1 65 ? -16.974 -3.556 17.165 1.00 26.33 65 ASP A C 1
ATOM 494 O O . ASP A 1 65 ? -17.769 -4.370 17.643 1.00 26.43 65 ASP A O 1
ATOM 499 N N . TYR A 1 66 ? -17.072 -3.110 15.898 1.00 26.66 66 TYR A N 1
ATOM 500 C CA . TYR A 1 66 ? -18.188 -3.604 15.071 1.00 24.34 66 TYR A CA 1
ATOM 501 C C . TYR A 1 66 ? -18.124 -5.063 14.811 1.00 25.09 66 TYR A C 1
ATOM 502 O O . TYR A 1 66 ? -19.139 -5.674 14.624 1.00 21.63 66 TYR A O 1
ATOM 511 N N . ASP A 1 67 ? -16.914 -5.678 14.758 1.00 23.09 67 ASP A N 1
ATOM 512 C CA . ASP A 1 67 ? -16.900 -7.074 14.532 1.00 25.25 67 ASP A CA 1
ATOM 513 C C . ASP A 1 67 ? -17.541 -7.797 15.693 1.00 23.63 67 ASP A C 1
ATOM 514 O O . ASP A 1 67 ? -18.223 -8.765 15.499 1.00 28.39 67 ASP A O 1
ATOM 519 N N . ARG A 1 68 ? -17.181 -7.362 16.885 1.00 28.77 68 ARG A N 1
ATOM 520 C CA . ARG A 1 68 ? -17.672 -7.967 18.123 1.00 30.87 68 ARG A CA 1
ATOM 521 C C . ARG A 1 68 ? -19.186 -7.797 18.240 1.00 25.69 68 ARG A C 1
ATOM 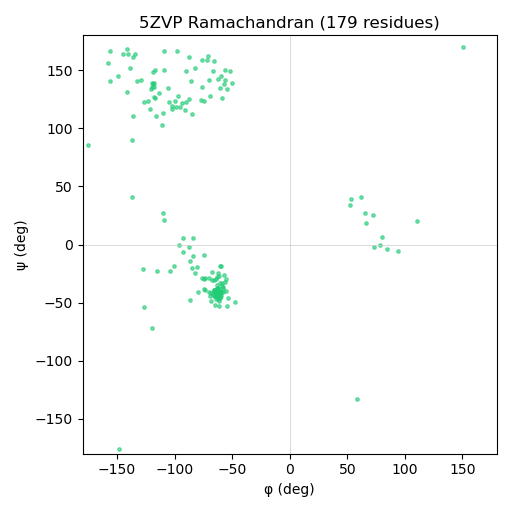522 O O . ARG A 1 68 ? -19.893 -8.690 18.767 1.00 27.66 68 ARG A O 1
ATOM 530 N N . LEU A 1 69 ? -19.679 -6.668 17.751 1.00 23.84 69 LEU A N 1
ATOM 531 C CA . LEU A 1 69 ? -21.113 -6.378 17.746 1.00 23.87 69 LEU A CA 1
ATOM 532 C C . LEU A 1 69 ? -21.894 -7.014 16.652 1.00 22.26 69 LEU A C 1
ATOM 533 O O . LEU A 1 69 ? -23.096 -7.248 16.759 1.00 21.38 69 LEU A O 1
ATOM 538 N N . ARG A 1 70 ? -21.229 -7.444 15.580 1.00 19.44 70 ARG A N 1
ATOM 539 C CA . ARG A 1 70 ? -21.942 -7.991 14.447 1.00 20.13 70 ARG A CA 1
ATOM 540 C C . ARG A 1 70 ? -22.870 -9.142 14.692 1.00 18.26 70 ARG A C 1
ATOM 541 O O . ARG A 1 70 ? -23.955 -9.166 14.170 1.00 20.15 70 ARG A O 1
ATOM 549 N N . PRO A 1 71 ? -22.518 -10.144 15.557 1.00 18.35 71 PRO A N 1
ATOM 550 C CA . PRO A 1 71 ? -23.396 -11.232 15.848 1.00 19.94 71 PRO A CA 1
ATOM 551 C C . PRO A 1 71 ? -24.765 -10.803 16.395 1.00 19.78 71 PRO A C 1
ATOM 552 O O . PRO A 1 71 ? -25.713 -11.528 16.225 1.00 21.23 71 PRO A O 1
ATOM 556 N N . LEU A 1 72 ? -24.842 -9.616 17.038 1.00 17.58 72 LEU A N 1
ATOM 557 C CA . LEU A 1 72 ? -26.079 -9.143 17.566 1.00 19.25 72 LEU A CA 1
ATOM 558 C C . LEU A 1 72 ? -27.017 -8.649 16.503 1.00 21.24 72 LEU A C 1
ATOM 559 O O . LEU A 1 72 ? -28.204 -8.442 16.787 1.00 22.54 72 LEU A O 1
ATOM 564 N N . SER A 1 73 ? -26.550 -8.529 15.281 1.00 16.27 73 SER A N 1
ATOM 565 C CA . SER A 1 73 ? -27.446 -8.182 14.170 1.00 16.87 73 SER A CA 1
ATOM 566 C C . SER A 1 73 ? -28.215 -9.374 13.583 1.00 16.38 73 SER A C 1
ATOM 567 O O . SER A 1 73 ? -29.280 -9.224 13.035 1.00 19.21 73 SER A O 1
ATOM 570 N N . TYR A 1 74 ? -27.704 -10.590 13.726 1.00 15.92 74 TYR A N 1
ATOM 571 C CA . TYR A 1 74 ? -28.284 -11.753 13.034 1.00 16.50 74 TYR A CA 1
ATOM 572 C C . TYR A 1 74 ? -29.601 -12.309 13.524 1.00 18.30 74 TYR A C 1
ATOM 573 O O . TYR A 1 74 ? -30.328 -12.830 12.724 1.00 17.92 74 TYR A O 1
ATOM 582 N N . PRO A 1 75 ? -29.954 -12.180 14.833 1.00 17.73 75 PRO A N 1
ATOM 583 C CA . PRO A 1 75 ? -31.140 -12.902 15.218 1.00 18.77 75 PRO A CA 1
ATOM 584 C C . PRO A 1 75 ? -32.439 -12.485 14.534 1.00 16.77 75 PRO A C 1
ATOM 585 O O . PRO A 1 75 ? -32.653 -11.283 14.252 1.00 18.24 75 PRO A O 1
ATOM 589 N N . ASP A 1 76 ? -33.271 -13.457 14.231 1.00 18.39 76 ASP A N 1
ATOM 590 C CA . ASP A 1 76 ? -34.610 -13.189 13.688 1.00 21.12 76 ASP A CA 1
ATOM 591 C C . ASP A 1 76 ? -34.568 -12.531 12.307 1.00 17.65 76 ASP A C 1
ATOM 592 O O . ASP A 1 76 ? -35.503 -11.898 11.898 1.00 19.91 76 ASP A O 1
ATOM 597 N N . SER A 1 77 ? -33.487 -12.781 11.552 1.00 16.50 77 SER A N 1
ATOM 598 C CA . SER A 1 77 ? -33.378 -12.366 10.174 1.00 15.51 77 SER A CA 1
ATOM 599 C C . SER A 1 77 ? -34.182 -13.235 9.227 1.00 16.44 77 SER A C 1
ATOM 600 O O . SER A 1 77 ? -34.473 -14.404 9.537 1.00 16.90 77 SER A O 1
ATOM 603 N N . HIS A 1 78 ? -34.493 -12.700 8.075 1.00 14.95 78 HIS A N 1
ATOM 604 C CA . HIS A 1 78 ? -35.152 -13.439 7.002 1.00 14.56 78 HIS A CA 1
ATOM 605 C C . HIS A 1 78 ? -34.357 -13.628 5.735 1.00 14.81 78 HIS A C 1
ATOM 606 O O . HIS A 1 78 ? -34.649 -14.513 4.924 1.00 16.72 78 HIS A O 1
ATOM 613 N N . VAL A 1 79 ? -33.378 -12.762 5.517 1.00 13.40 79 VAL A N 1
ATOM 614 C CA . VAL A 1 79 ? -32.534 -12.760 4.344 1.00 13.53 79 VAL A CA 1
ATOM 615 C C . VAL A 1 79 ? -31.199 -12.088 4.637 1.00 13.08 79 VAL A C 1
ATOM 616 O O . VAL A 1 79 ? -31.150 -11.131 5.425 1.00 13.82 79 VAL A O 1
ATOM 620 N N . ILE A 1 80 ? -30.132 -12.635 4.097 1.00 12.16 80 ILE A N 1
ATOM 621 C CA . ILE A 1 80 ? -28.776 -12.124 4.308 1.00 13.44 80 ILE A CA 1
ATOM 622 C C . ILE A 1 80 ? -28.204 -11.763 2.976 1.00 14.54 80 ILE A C 1
ATOM 623 O O . ILE A 1 80 ? -28.249 -12.534 2.034 1.00 14.74 80 ILE A O 1
ATOM 628 N N . LEU A 1 81 ? -27.590 -10.592 2.905 1.00 13.26 81 LEU A N 1
ATOM 629 C CA . LEU A 1 81 ? -26.803 -10.137 1.778 1.00 13.18 81 LEU A CA 1
ATOM 630 C C . LEU A 1 81 ? -25.332 -10.291 2.139 1.00 13.65 81 LEU A C 1
ATOM 631 O O . LEU A 1 81 ? -24.872 -9.680 3.134 1.00 14.21 81 LEU A O 1
ATOM 636 N N . ILE A 1 82 ? -24.596 -11.088 1.379 1.00 12.51 82 ILE A N 1
ATOM 637 C CA . ILE A 1 82 ? -23.161 -11.104 1.496 1.00 12.86 82 ILE A CA 1
ATOM 638 C C . ILE A 1 82 ? -22.637 -10.358 0.302 1.00 12.78 82 ILE A C 1
ATOM 639 O O . ILE A 1 82 ? -22.902 -10.728 -0.858 1.00 13.21 82 ILE A O 1
ATOM 644 N N . CYS A 1 83 ? -21.876 -9.325 0.555 1.00 14.20 83 CYS A N 1
ATOM 645 C CA . CYS A 1 83 ? -21.335 -8.390 -0.466 1.00 13.79 83 CYS A CA 1
ATOM 646 C C . CYS A 1 83 ? -19.872 -8.519 -0.683 1.00 14.73 83 CYS A C 1
ATOM 647 O O . CYS A 1 83 ? -19.139 -8.888 0.228 1.00 14.62 83 CYS A O 1
ATOM 650 N N . PHE A 1 84 ? -19.405 -8.232 -1.907 1.00 12.96 84 PHE A N 1
ATOM 651 C CA . PHE A 1 84 ? -18.032 -7.995 -2.243 1.00 12.96 84 PHE A CA 1
ATOM 652 C C . PHE A 1 84 ? -18.006 -6.875 -3.274 1.00 14.40 84 PHE A C 1
ATOM 653 O O . PHE A 1 84 ? -19.036 -6.483 -3.799 1.00 15.58 84 PHE A O 1
ATOM 661 N N . ALA A 1 85 ? -16.836 -6.334 -3.554 1.00 14.03 85 ALA A N 1
ATOM 662 C CA . ALA A 1 85 ? -16.730 -5.272 -4.580 1.00 14.78 85 ALA A CA 1
ATOM 663 C C . ALA A 1 85 ? -16.087 -5.852 -5.839 1.00 14.80 85 ALA A C 1
ATOM 664 O O . ALA A 1 85 ? -15.102 -6.584 -5.786 1.00 14.68 85 ALA A O 1
ATOM 666 N N . ILE A 1 86 ? -16.673 -5.541 -7.009 1.00 15.57 86 ILE A N 1
ATOM 667 C CA . ILE A 1 86 ? -16.174 -6.035 -8.285 1.00 17.12 86 ILE A CA 1
ATOM 668 C C . ILE A 1 86 ? -14.764 -5.560 -8.588 1.00 17.53 86 ILE A C 1
ATOM 669 O O . ILE A 1 86 ? -14.072 -6.282 -9.335 1.00 18.68 86 ILE A O 1
ATOM 674 N N . ASP A 1 87 ? -14.340 -4.440 -8.013 1.00 18.23 87 ASP A N 1
ATOM 675 C CA . ASP A 1 87 ? -12.949 -3.974 -8.198 1.00 19.35 87 ASP A CA 1
ATOM 676 C C . ASP A 1 87 ? -12.001 -4.624 -7.235 1.00 18.46 87 ASP A C 1
ATOM 677 O O . ASP A 1 87 ? -10.762 -4.307 -7.240 1.00 20.33 87 ASP A O 1
ATOM 682 N N . SER A 1 88 ? -12.450 -5.584 -6.441 1.00 18.37 88 SER A N 1
ATOM 683 C CA . SER A 1 88 ? -11.555 -6.216 -5.449 1.00 20.20 88 SER A CA 1
ATOM 684 C C . SER A 1 88 ? -11.767 -7.718 -5.462 1.00 20.46 88 SER A C 1
ATOM 685 O O . SER A 1 88 ? -12.579 -8.297 -4.685 1.00 18.19 88 SER A O 1
ATOM 688 N N . PRO A 1 89 ? -11.049 -8.456 -6.270 1.00 20.17 89 PRO A N 1
ATOM 689 C CA . PRO A 1 89 ? -11.097 -9.848 -6.155 1.00 20.53 89 PRO A CA 1
ATOM 690 C C . PRO A 1 89 ? -10.773 -10.389 -4.761 1.00 20.77 89 PRO A C 1
ATOM 691 O O . PRO A 1 89 ? -11.245 -11.472 -4.450 1.00 19.04 89 PRO A O 1
ATOM 695 N N . ASP A 1 90 ? -9.931 -9.722 -3.951 1.00 20.53 90 ASP A N 1
ATOM 696 C CA . ASP A 1 90 ? -9.678 -10.179 -2.605 1.00 21.58 90 ASP A CA 1
ATOM 697 C C . ASP A 1 90 ? -10.993 -10.274 -1.759 1.00 18.96 90 ASP A C 1
ATOM 698 O O . ASP A 1 90 ? -11.203 -11.198 -0.957 1.00 18.94 90 ASP A O 1
ATOM 703 N N . SER A 1 91 ? -11.852 -9.309 -1.993 1.00 17.94 91 SER A N 1
ATOM 704 C CA . SER A 1 91 ? -13.112 -9.285 -1.265 1.00 16.02 91 SER A CA 1
ATOM 705 C C . SER A 1 91 ? -14.024 -10.360 -1.669 1.00 16.81 91 SER A C 1
ATOM 706 O O . SER A 1 91 ? -14.761 -10.915 -0.865 1.00 16.79 91 SER A O 1
ATOM 709 N N . LEU A 1 92 ? -13.919 -10.796 -2.928 1.00 16.23 92 LEU A N 1
ATOM 710 C CA . LEU A 1 92 ? -14.658 -12.027 -3.306 1.00 15.59 92 LEU A CA 1
ATOM 711 C C . LEU A 1 92 ? -14.083 -13.316 -2.676 1.00 15.03 92 LEU A C 1
ATOM 712 O O . LEU A 1 92 ? -14.794 -14.169 -2.240 1.00 18.05 92 LEU A O 1
ATOM 717 N N . ASP A 1 93 ? -12.738 -13.392 -2.645 1.00 18.27 93 ASP A N 1
ATOM 718 C CA . ASP A 1 93 ? -12.154 -14.560 -1.997 1.00 20.58 93 ASP A CA 1
ATOM 719 C C . ASP A 1 93 ? -12.577 -14.635 -0.531 1.00 17.98 93 ASP A C 1
ATOM 720 O O . ASP A 1 93 ? -12.815 -15.769 -0.041 1.00 18.29 93 ASP A O 1
ATOM 725 N N . ASN A 1 94 ? -12.774 -13.503 0.154 1.00 15.91 94 ASN A N 1
ATOM 726 C CA . ASN A 1 94 ? -13.211 -13.521 1.555 1.00 15.62 94 ASN A CA 1
ATOM 727 C C . ASN A 1 94 ? -14.663 -14.050 1.726 1.00 15.44 94 ASN A C 1
ATOM 728 O O . ASN A 1 94 ? -15.055 -14.433 2.796 1.00 16.27 94 ASN A O 1
ATOM 733 N N . VAL A 1 95 ? -15.498 -13.970 0.693 1.00 15.51 95 VAL A N 1
ATOM 734 C CA . VAL A 1 95 ? -16.809 -14.575 0.790 1.00 15.04 95 VAL A CA 1
ATOM 735 C C . VAL A 1 95 ? -16.733 -16.056 1.195 1.00 17.43 95 VAL A C 1
ATOM 736 O O . VAL A 1 95 ? -17.446 -16.473 2.084 1.00 16.09 95 VAL A O 1
ATOM 740 N N . GLN A 1 96 ? -15.842 -16.854 0.571 1.00 17.20 96 GLN A N 1
ATOM 741 C CA . GLN A 1 96 ? -15.693 -18.229 0.908 1.00 19.22 96 GLN A CA 1
ATOM 742 C C . GLN A 1 96 ? -14.851 -18.403 2.144 1.00 17.57 96 GLN A C 1
ATOM 743 O O . GLN A 1 96 ? -15.098 -19.300 2.914 1.00 21.64 96 GLN A O 1
ATOM 749 N N . GLU A 1 97 ? -13.811 -17.654 2.283 1.00 17.36 97 GLU A N 1
ATOM 750 C CA . GLU A 1 97 ? -12.867 -17.913 3.366 1.00 21.44 97 GLU A CA 1
ATOM 751 C C . GLU A 1 97 ? -13.380 -17.445 4.690 1.00 20.41 97 GLU A C 1
ATOM 752 O O . GLU A 1 97 ? -12.941 -18.015 5.762 1.00 22.35 97 GLU A O 1
ATOM 758 N N . LYS A 1 98 ? -14.248 -16.397 4.749 1.00 15.21 98 LYS A N 1
ATOM 759 C CA . LYS A 1 98 ? -14.658 -15.838 6.012 1.00 15.76 98 LYS A CA 1
ATOM 760 C C . LYS A 1 98 ? -16.207 -15.778 6.146 1.00 15.33 98 LYS A C 1
ATOM 761 O O . LYS A 1 98 ? -16.797 -16.174 7.132 1.00 15.67 98 LYS A O 1
ATOM 767 N N . TRP A 1 99 ? -16.879 -15.151 5.143 1.00 13.94 99 TRP A N 1
ATOM 768 C CA . TRP A 1 99 ? -18.271 -14.756 5.373 1.00 13.44 99 TRP A CA 1
ATOM 769 C C . TRP A 1 99 ? -19.277 -15.873 5.381 1.00 14.84 99 TRP A C 1
ATOM 770 O O . TRP A 1 99 ? -20.120 -15.875 6.233 1.00 14.27 99 TRP A O 1
ATOM 781 N N . ILE A 1 100 ? -19.120 -16.855 4.482 1.00 14.34 100 ILE A N 1
ATOM 782 C CA . ILE A 1 100 ? -20.106 -17.925 4.446 1.00 13.87 100 ILE A CA 1
ATOM 783 C C . ILE A 1 100 ? -20.103 -18.684 5.774 1.00 14.49 100 ILE A C 1
ATOM 784 O O . ILE A 1 100 ? -21.173 -19.007 6.264 1.00 14.71 100 ILE A O 1
ATOM 789 N N . SER A 1 101 ? -18.945 -18.943 6.356 1.00 14.18 101 SER A N 1
ATOM 790 C CA . SER A 1 101 ? -18.929 -19.694 7.604 1.00 15.72 101 SER A CA 1
ATOM 791 C C . SER A 1 101 ? -19.572 -18.924 8.708 1.00 13.90 101 SER A C 1
ATOM 792 O O . SER A 1 101 ? -20.332 -19.504 9.473 1.00 14.89 101 SER A O 1
ATOM 795 N N . GLU A 1 102 ? -19.375 -17.620 8.795 1.00 14.78 102 GLU A N 1
ATOM 796 C CA . GLU A 1 102 ? -20.018 -16.786 9.769 1.00 13.94 102 GLU A CA 1
ATOM 797 C C . GLU A 1 102 ? -21.498 -16.808 9.609 1.00 14.45 102 GLU A C 1
ATOM 798 O O . GLU A 1 102 ? -22.240 -16.990 10.565 1.00 14.98 102 GLU A O 1
ATOM 804 N N . VAL A 1 103 ? -21.953 -16.529 8.400 1.00 14.62 103 VAL A N 1
ATOM 805 C CA . VAL A 1 103 ? -23.402 -16.472 8.121 1.00 14.60 103 VAL A CA 1
ATOM 806 C C . VAL A 1 103 ? -24.072 -17.778 8.385 1.00 16.55 103 VAL A C 1
ATOM 807 O O . VAL A 1 103 ? -25.166 -17.787 9.068 1.00 17.98 103 VAL A O 1
ATOM 811 N N . LEU A 1 104 ? -23.471 -18.882 7.999 1.00 16.49 104 LEU A N 1
ATOM 812 C CA . LEU A 1 104 ? -24.075 -20.182 8.273 1.00 17.46 104 LEU A CA 1
ATOM 813 C C . LEU A 1 104 ? -24.109 -20.511 9.783 1.00 18.53 104 LEU A C 1
ATOM 814 O O . LEU A 1 104 ? -25.079 -21.159 10.252 1.00 20.03 104 LEU A 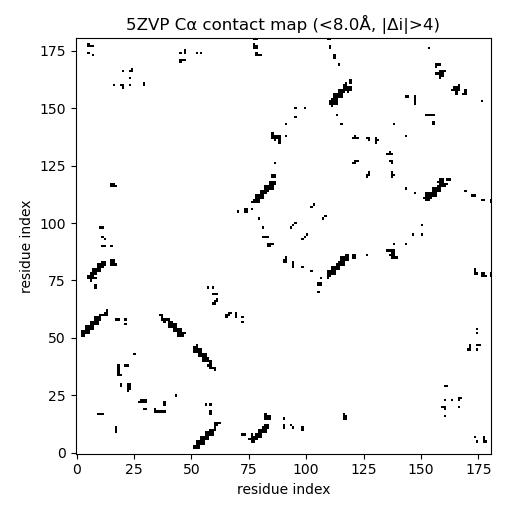O 1
ATOM 819 N N . HIS A 1 105 ? -23.173 -20.037 10.542 1.00 15.95 105 HIS A N 1
ATOM 820 C CA . HIS A 1 105 ? -23.160 -20.237 11.971 1.00 16.87 105 HIS A CA 1
ATOM 821 C C . HIS A 1 105 ? -24.340 -19.594 12.672 1.00 18.51 105 HIS A C 1
ATOM 822 O O . HIS A 1 105 ? -24.877 -20.146 13.622 1.00 20.83 105 HIS A O 1
ATOM 829 N N . PHE A 1 106 ? -24.677 -18.392 12.256 1.00 17.45 106 PHE A N 1
ATOM 830 C CA . PHE A 1 106 ? -25.679 -17.609 12.947 1.00 18.43 106 PHE A CA 1
ATOM 831 C C . PHE A 1 106 ? -27.048 -17.647 12.273 1.00 20.10 106 PHE A C 1
ATOM 832 O O . PHE A 1 106 ? -28.024 -17.170 12.887 1.00 24.41 106 PHE A O 1
ATOM 840 N N . CYS A 1 107 ? -27.118 -18.031 11.016 1.00 16.93 107 CYS A N 1
ATOM 841 C CA . CYS A 1 107 ? -28.301 -17.905 10.149 1.00 18.22 107 CYS A CA 1
ATOM 842 C C . CYS A 1 107 ? -28.539 -19.142 9.316 1.00 21.48 107 CYS A C 1
ATOM 843 O O . CYS A 1 107 ? -28.940 -19.106 8.106 1.00 20.51 107 CYS A O 1
ATOM 846 N N . GLN A 1 108 ? -28.345 -20.313 9.945 1.00 22.03 108 GLN A N 1
ATOM 847 C CA . GLN A 1 108 ? -28.611 -21.529 9.198 1.00 27.90 108 GLN A CA 1
ATOM 848 C C . GLN A 1 108 ? -30.008 -21.571 8.609 1.00 25.83 108 GLN A C 1
ATOM 849 O O . GLN A 1 108 ? -30.988 -21.165 9.246 1.00 26.56 108 GLN A O 1
ATOM 855 N N . GLY A 1 109 ? -30.073 -21.947 7.358 1.00 25.86 109 GLY A N 1
ATOM 856 C CA . GLY A 1 109 ? -31.390 -22.016 6.688 1.00 25.98 109 GLY A CA 1
ATOM 857 C C . GLY A 1 109 ? -31.971 -20.749 6.070 1.00 25.95 109 GLY A C 1
ATOM 858 O O . GLY A 1 109 ? -33.002 -20.799 5.381 1.00 29.65 109 GLY A O 1
ATOM 859 N N . LEU A 1 110 ? -31.327 -19.617 6.221 1.00 18.53 110 LEU A N 1
ATOM 860 C CA . LEU A 1 110 ? -31.875 -18.410 5.598 1.00 18.48 110 LEU A CA 1
ATOM 861 C C . LEU A 1 110 ? -31.324 -18.260 4.200 1.00 17.08 110 LEU A C 1
ATOM 862 O O . LEU A 1 110 ? -30.145 -18.622 3.898 1.00 18.88 110 LEU A O 1
ATOM 867 N N . PRO A 1 111 ? -32.079 -17.676 3.289 1.00 15.67 111 PRO A N 1
ATOM 868 C CA . PRO A 1 111 ? -31.579 -17.426 1.949 1.00 15.78 111 PRO A CA 1
ATOM 869 C C . PRO A 1 111 ? -30.484 -16.306 1.976 1.00 14.35 111 PRO A C 1
ATOM 870 O O . PRO A 1 111 ? -30.645 -15.293 2.649 1.00 14.97 111 PRO A O 1
ATOM 874 N N . ILE A 1 112 ? -29.480 -16.514 1.158 1.00 13.29 112 ILE A N 1
ATOM 875 C CA . ILE A 1 112 ? -28.364 -15.552 1.050 1.00 12.43 112 ILE A CA 1
ATOM 876 C C . ILE A 1 112 ? -28.330 -14.993 -0.338 1.00 13.04 112 ILE A C 1
ATOM 877 O O . ILE A 1 112 ? -28.356 -15.768 -1.344 1.00 15.29 112 ILE A O 1
ATOM 882 N N . ILE A 1 113 ? -28.340 -13.680 -0.497 1.00 13.78 113 ILE A N 1
ATOM 883 C CA . ILE A 1 113 ? -28.113 -13.093 -1.808 1.00 13.43 113 ILE A CA 1
ATOM 884 C C . ILE A 1 113 ? -26.662 -12.645 -1.886 1.00 15.01 113 ILE A C 1
ATOM 885 O O . ILE A 1 113 ? -26.189 -11.911 -0.982 1.00 14.57 113 ILE A O 1
ATOM 890 N N . LEU A 1 114 ? -25.900 -13.118 -2.876 1.00 12.80 114 LEU A N 1
ATOM 891 C CA . LEU A 1 114 ? -24.547 -12.680 -3.097 1.00 12.10 114 LEU A CA 1
ATOM 892 C C . LEU A 1 114 ? -24.604 -11.459 -3.980 1.00 13.22 114 LEU A C 1
ATOM 893 O O . LEU A 1 114 ? -25.129 -11.497 -5.094 1.00 13.15 114 LEU A O 1
ATOM 898 N N . VAL A 1 115 ? -24.008 -10.369 -3.526 1.00 13.49 115 VAL A N 1
ATOM 899 C CA . VAL A 1 115 ? -24.100 -9.052 -4.191 1.00 13.60 115 VAL A CA 1
ATOM 900 C C . VAL A 1 115 ? -22.739 -8.559 -4.552 1.00 13.61 115 VAL A C 1
ATOM 901 O O . VAL A 1 115 ? -21.925 -8.280 -3.698 1.00 15.08 115 VAL A O 1
ATOM 905 N N . GLY A 1 116 ? -22.490 -8.407 -5.849 1.00 12.53 116 GLY A N 1
ATOM 906 C CA . GLY A 1 116 ? -21.269 -7.760 -6.346 1.00 13.13 116 GLY A CA 1
ATOM 907 C C . GLY A 1 116 ? -21.548 -6.309 -6.506 1.00 14.55 116 GLY A C 1
ATOM 908 O O . GLY A 1 116 ? -22.413 -5.864 -7.312 1.00 15.55 116 GLY A O 1
ATOM 909 N N . CYS A 1 117 ? -20.837 -5.491 -5.715 1.00 13.11 117 CYS A N 1
ATOM 910 C CA . CYS A 1 117 ? -21.002 -4.038 -5.660 1.00 13.49 117 CYS A CA 1
ATOM 911 C C . CYS A 1 117 ? -19.980 -3.332 -6.519 1.00 14.36 117 CYS A C 1
ATOM 912 O O . CYS A 1 117 ? -19.035 -3.905 -6.970 1.00 14.71 117 CYS A O 1
ATOM 915 N N . LYS A 1 118 ? -20.248 -2.055 -6.735 1.00 13.96 118 LYS A N 1
ATOM 916 C CA . LYS A 1 118 ? -19.343 -1.176 -7.511 1.00 15.00 118 LYS A CA 1
ATOM 917 C C . LYS A 1 118 ? -19.173 -1.671 -8.969 1.00 17.47 118 LYS A C 1
ATOM 918 O O . LYS A 1 118 ? -18.087 -1.663 -9.527 1.00 15.14 118 LYS A O 1
ATOM 924 N N . LYS A 1 119 ? -20.265 -2.101 -9.564 1.00 14.52 119 LYS A N 1
ATOM 925 C CA . LYS A 1 119 ? -20.251 -2.610 -10.930 1.00 15.36 119 LYS A CA 1
ATOM 926 C C . LYS A 1 119 ? -19.679 -1.596 -11.892 1.00 17.16 119 LYS A C 1
ATOM 927 O O . LYS A 1 119 ? -19.138 -1.943 -12.960 1.00 18.02 119 LYS A O 1
ATOM 933 N N . ASP A 1 120 ? -19.901 -0.335 -11.588 1.00 15.74 120 ASP A N 1
ATOM 934 C CA . ASP A 1 120 ? -19.462 0.741 -12.467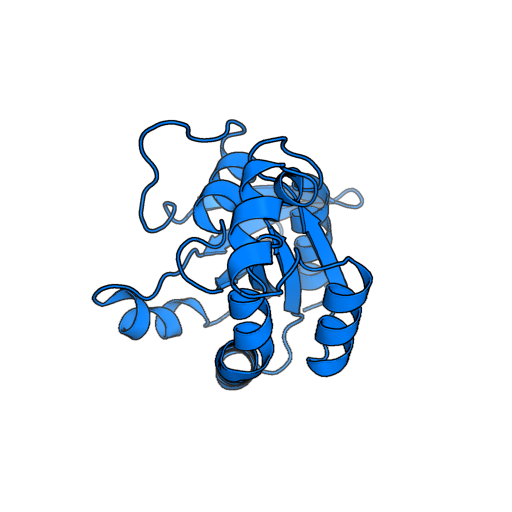 1.00 16.20 120 ASP A CA 1
ATOM 935 C C . ASP A 1 120 ? -17.956 0.724 -12.642 1.00 17.39 120 ASP A C 1
ATOM 936 O O . ASP A 1 120 ? -17.428 1.413 -13.590 1.00 18.83 120 ASP A O 1
ATOM 941 N N . LEU A 1 121 ? -17.212 0.052 -11.758 1.00 16.92 121 LEU A N 1
ATOM 942 C CA . LEU A 1 121 ? -15.752 0.002 -11.836 1.00 17.46 121 LEU A CA 1
ATOM 943 C C . LEU A 1 121 ? -15.188 -1.129 -12.717 1.00 16.22 121 LEU A C 1
ATOM 944 O O . LEU A 1 121 ? -13.986 -1.189 -12.955 1.00 18.73 121 LEU A O 1
ATOM 949 N N . ARG A 1 122 ? -16.033 -1.948 -13.267 1.00 17.60 122 ARG A N 1
ATOM 950 C CA . ARG A 1 122 ? -15.547 -3.110 -13.993 1.00 16.74 122 ARG A CA 1
ATOM 951 C C . ARG A 1 122 ? -14.642 -2.724 -15.214 1.00 18.41 122 ARG A C 1
ATOM 952 O O . ARG A 1 122 ? -13.740 -3.443 -15.477 1.00 21.41 122 ARG A O 1
ATOM 960 N N . HIS A 1 123 ? -15.014 -1.708 -15.909 1.00 20.90 123 HIS A N 1
ATOM 961 C CA . HIS A 1 123 ? -14.172 -1.268 -17.033 1.00 22.59 123 HIS A CA 1
ATOM 962 C C . HIS A 1 123 ? -13.477 0.041 -16.748 1.00 23.46 123 HIS A C 1
ATOM 963 O O . HIS A 1 123 ? -13.032 0.718 -17.710 1.00 25.09 123 HIS A O 1
ATOM 970 N N . ASP A 1 124 ? -13.314 0.449 -15.503 1.00 19.69 124 ASP A N 1
ATOM 971 C CA . ASP A 1 124 ? -12.792 1.784 -15.138 1.00 21.43 124 ASP A CA 1
ATOM 972 C C . ASP A 1 124 ? -11.289 1.822 -15.311 1.00 23.37 124 ASP A C 1
ATOM 973 O O . ASP A 1 124 ? -10.585 0.972 -14.828 1.00 21.50 124 ASP A O 1
ATOM 978 N N . PRO A 1 125 ? -10.778 2.800 -16.115 1.00 23.46 125 PRO A N 1
ATOM 979 C CA . PRO A 1 125 ? -9.357 2.647 -16.432 1.00 24.51 125 PRO A CA 1
ATOM 980 C C . PRO A 1 125 ? -8.396 2.666 -15.264 1.00 22.17 125 PRO A C 1
ATOM 981 O O . PRO A 1 125 ? -7.473 1.827 -15.248 1.00 24.01 125 PRO A O 1
ATOM 985 N N . LYS A 1 126 ? -8.620 3.524 -14.302 1.00 22.48 126 LYS A N 1
ATOM 986 C CA . LYS A 1 126 ? -7.733 3.555 -13.159 1.00 23.65 126 LYS A CA 1
ATOM 987 C C . LYS A 1 126 ? -7.791 2.244 -12.371 1.00 23.48 126 LYS A C 1
ATOM 988 O O . LYS A 1 126 ? -6.789 1.751 -11.872 1.00 23.45 126 LYS A O 1
ATOM 994 N N . THR A 1 127 ? -9.027 1.691 -12.203 1.00 19.74 127 THR A N 1
ATOM 995 C CA . THR A 1 127 ? -9.152 0.367 -11.562 1.00 20.59 127 THR A CA 1
ATOM 996 C C . THR A 1 127 ? -8.426 -0.729 -12.291 1.00 20.16 127 THR A C 1
ATOM 997 O O . THR A 1 127 ? -7.766 -1.569 -11.675 1.00 21.10 127 THR A O 1
ATOM 1001 N N . ILE A 1 128 ? -8.559 -0.753 -13.612 1.00 20.75 128 ILE A N 1
ATOM 1002 C CA . ILE A 1 128 ? -7.898 -1.779 -14.421 1.00 23.06 128 ILE A CA 1
ATOM 1003 C C . ILE A 1 128 ? -6.369 -1.662 -14.303 1.00 24.01 128 ILE A C 1
ATOM 1004 O O . ILE A 1 128 ? -5.712 -2.658 -14.145 1.00 23.35 128 ILE A O 1
ATOM 1009 N N . GLU A 1 129 ? -5.839 -0.468 -14.365 1.00 27.18 129 GLU A N 1
ATOM 1010 C CA . GLU A 1 129 ? -4.358 -0.282 -14.159 1.00 30.07 129 GLU A CA 1
ATOM 1011 C C . GLU A 1 129 ? -3.880 -0.639 -12.762 1.00 31.47 129 GLU A C 1
ATOM 1012 O O . GLU A 1 129 ? -2.789 -1.268 -12.606 1.00 32.08 129 GLU A O 1
ATOM 1018 N N . GLU A 1 130 ? -4.625 -0.281 -11.706 1.00 25.22 130 GLU A N 1
ATOM 1019 C CA . GLU A 1 130 ? -4.234 -0.641 -10.392 1.00 27.10 130 GLU A CA 1
ATOM 1020 C C . GLU A 1 130 ? -4.184 -2.147 -10.219 1.00 30.07 130 GLU A C 1
ATOM 1021 O O . GLU A 1 130 ? -3.258 -2.722 -9.746 1.00 28.82 130 GLU A O 1
ATOM 1027 N N . LEU A 1 131 ? -5.236 -2.850 -10.642 1.00 25.83 131 LEU A N 1
ATOM 1028 C CA . LEU A 1 131 ? -5.226 -4.293 -10.530 1.00 23.54 131 LEU A CA 1
ATOM 1029 C C . LEU A 1 131 ? -4.141 -5.041 -11.434 1.00 26.59 131 LEU A C 1
ATOM 1030 O O . LEU A 1 131 ? -3.706 -6.169 -11.008 1.00 26.79 131 LEU A O 1
ATOM 1035 N N . HIS A 1 132 ? -3.797 -4.483 -12.587 1.00 28.21 132 HIS A N 1
ATOM 1036 C CA . HIS A 1 132 ? -2.735 -5.025 -13.487 1.00 33.03 132 HIS A CA 1
ATOM 1037 C C . HIS A 1 132 ? -1.394 -5.032 -12.800 1.00 36.26 132 HIS A C 1
ATOM 1038 O O . HIS A 1 132 ? -0.567 -5.911 -13.110 1.00 34.06 132 HIS A O 1
ATOM 1045 N N . LYS A 1 133 ? -1.167 -4.140 -11.837 1.00 33.78 133 LYS A N 1
ATOM 1046 C CA . LYS A 1 133 ? 0.093 -4.191 -11.098 1.00 37.22 133 LYS A CA 1
ATOM 1047 C C . LYS A 1 133 ? 0.299 -5.480 -10.289 1.00 42.85 133 LYS A C 1
ATOM 1048 O O . LYS A 1 133 ? 1.446 -5.802 -9.977 1.00 41.96 133 LYS A O 1
ATOM 1054 N N . THR A 1 134 ? -0.770 -6.150 -9.841 1.00 39.99 134 THR A N 1
ATOM 1055 C CA . THR A 1 134 ? -0.687 -7.458 -9.180 1.00 37.47 134 THR A CA 1
ATOM 1056 C C . THR A 1 134 ? -1.259 -8.588 -10.069 1.00 31.95 134 THR A C 1
ATOM 1057 O O . THR A 1 134 ? -1.743 -9.608 -9.547 1.00 38.02 134 THR A O 1
ATOM 1061 N N . SER A 1 135 ? -1.213 -8.385 -11.387 1.00 31.62 135 SER A N 1
ATOM 1062 C CA . SER A 1 135 ? -1.704 -9.339 -12.407 1.00 35.84 135 SER A CA 1
ATOM 1063 C C . SER A 1 135 ? -3.153 -9.801 -12.151 1.00 34.64 135 SER A C 1
ATOM 1064 O O . SER A 1 135 ? -3.472 -10.938 -12.448 1.00 36.01 135 SER A O 1
ATOM 1067 N N . GLN A 1 136 ? -3.988 -8.893 -11.595 1.00 29.45 136 GLN A N 1
ATOM 1068 C CA . GLN A 1 136 ? -5.398 -9.120 -11.252 1.00 26.78 136 GLN A CA 1
ATOM 1069 C C . GLN A 1 136 ? -6.274 -8.333 -12.223 1.00 25.82 136 GLN A C 1
ATOM 1070 O O . GLN A 1 136 ? -5.823 -7.510 -12.983 1.00 24.39 136 GLN A O 1
ATOM 1076 N N . LYS A 1 137 ? -7.579 -8.654 -12.209 1.00 26.09 137 LYS A N 1
ATOM 1077 C CA . LYS A 1 137 ? -8.544 -7.959 -13.024 1.00 24.55 137 LYS A CA 1
ATOM 1078 C C . LYS A 1 137 ? -9.857 -7.902 -12.193 1.00 21.58 137 LYS A C 1
ATOM 1079 O O . LYS A 1 137 ? -10.004 -8.659 -11.274 1.00 20.42 137 LYS A O 1
ATOM 1085 N N . PRO A 1 138 ? -10.767 -7.018 -12.618 1.00 21.27 138 PRO A N 1
ATOM 1086 C CA . PRO A 1 138 ? -12.067 -6.990 -11.956 1.00 19.86 138 PRO A CA 1
ATOM 1087 C C . PRO A 1 138 ? -12.756 -8.322 -11.991 1.00 20.55 138 PRO A C 1
ATOM 1088 O O . PRO A 1 138 ? -12.650 -9.087 -12.978 1.00 21.32 138 PRO A O 1
ATOM 1092 N N . VAL A 1 139 ? -13.553 -8.588 -10.981 1.00 17.94 139 VAL A N 1
ATOM 1093 C CA . VAL A 1 139 ? -14.354 -9.810 -10.961 1.00 18.11 139 VAL A CA 1
ATOM 1094 C C . VAL A 1 139 ? -15.308 -9.820 -12.155 1.00 17.92 139 VAL A C 1
ATOM 1095 O O . VAL A 1 139 ? -16.004 -8.845 -12.397 1.00 18.19 139 VAL A O 1
ATOM 1099 N N . THR A 1 140 ? -15.381 -10.959 -12.837 1.00 17.96 140 THR A N 1
ATOM 1100 C CA . THR A 1 140 ? -16.329 -11.113 -13.909 1.00 17.96 140 THR A CA 1
ATOM 1101 C C . THR A 1 140 ? -17.665 -11.605 -13.427 1.00 17.82 140 THR A C 1
ATOM 1102 O O . THR A 1 140 ? -17.774 -12.203 -12.350 1.00 17.82 140 THR A O 1
ATOM 1106 N N . PRO A 1 141 ? -18.735 -11.442 -14.216 1.00 17.10 141 PRO A N 1
ATOM 1107 C CA . PRO A 1 141 ? -19.999 -11.995 -13.845 1.00 18.01 141 PRO A CA 1
ATOM 1108 C C . PRO A 1 141 ? -19.978 -13.521 -13.656 1.00 16.35 141 PRO A C 1
ATOM 1109 O O . PRO A 1 141 ? -20.599 -14.041 -12.710 1.00 17.08 141 PRO A O 1
ATOM 1113 N N . GLU A 1 142 ? -19.209 -14.241 -14.460 1.00 17.39 142 GLU A N 1
ATOM 1114 C CA . GLU A 1 142 ? -19.043 -15.638 -14.287 1.00 16.81 142 GLU A CA 1
ATOM 1115 C C . GLU A 1 142 ? -18.366 -16.067 -12.996 1.00 16.24 142 GLU A C 1
ATOM 1116 O O . GLU A 1 142 ? -18.702 -17.120 -12.434 1.00 18.36 142 GLU A O 1
ATOM 1122 N N . GLN A 1 143 ? -17.389 -15.271 -12.630 1.00 16.27 143 GLN A N 1
ATOM 1123 C CA . GLN A 1 143 ? -16.698 -15.511 -11.322 1.00 17.01 143 GLN A CA 1
ATOM 1124 C C . GLN A 1 143 ? -17.596 -15.337 -10.126 1.00 18.73 143 GLN A C 1
ATO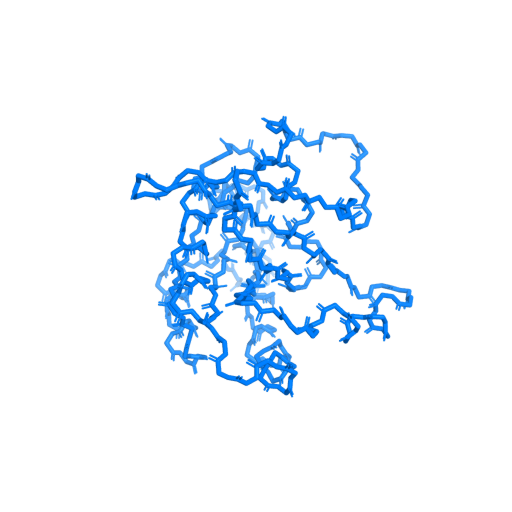M 1125 O O . GLN A 1 143 ? -17.587 -16.136 -9.200 1.00 18.21 143 GLN A O 1
ATOM 1131 N N . GLY A 1 144 ? -18.427 -14.304 -10.215 1.00 18.34 144 GLY A N 1
ATOM 1132 C CA . GLY A 1 144 ? -19.436 -14.109 -9.175 1.00 17.43 144 GLY A CA 1
ATOM 1133 C C . GLY A 1 144 ? -20.425 -15.238 -9.113 1.00 17.38 144 GLY A C 1
ATOM 1134 O O . GLY A 1 144 ? -20.723 -15.757 -8.043 1.00 16.37 144 GLY A O 1
ATOM 1135 N N . GLU A 1 145 ? -20.918 -15.678 -10.249 1.00 17.42 145 GLU A N 1
ATOM 1136 C CA . GLU A 1 145 ? -21.831 -16.841 -10.270 1.00 19.02 145 GLU A CA 1
ATOM 1137 C C . GLU A 1 145 ? -21.163 -18.145 -9.754 1.00 16.01 145 GLU A C 1
ATOM 1138 O O . GLU A 1 145 ? -21.846 -18.917 -9.088 1.00 18.35 145 GLU A O 1
ATOM 1144 N N . GLU A 1 146 ? -19.903 -18.360 -10.054 1.00 17.85 146 GLU A N 1
ATOM 1145 C CA . GLU A 1 146 ? -19.232 -19.547 -9.617 1.00 19.84 146 GLU A CA 1
ATOM 1146 C C . GLU A 1 146 ? -19.124 -19.542 -8.075 1.00 17.67 146 GLU A C 1
ATOM 1147 O O . GLU A 1 146 ? -19.348 -20.588 -7.440 1.00 19.44 146 GLU A O 1
ATOM 1153 N N . VAL A 1 147 ? -18.858 -18.351 -7.496 1.00 15.33 147 VAL A N 1
ATOM 1154 C CA . VAL A 1 147 ? -18.866 -18.271 -6.026 1.00 16.49 147 VAL A CA 1
ATOM 1155 C C . VAL A 1 147 ? -20.263 -18.518 -5.450 1.00 16.16 147 VAL A C 1
ATOM 1156 O O . VAL A 1 147 ? -20.467 -19.196 -4.417 1.00 16.62 147 VAL A O 1
ATOM 1160 N N . ARG A 1 148 ? -21.306 -17.907 -6.062 1.00 16.21 148 ARG A N 1
ATOM 1161 C CA . ARG A 1 148 ? -22.653 -18.215 -5.671 1.00 15.74 148 ARG A CA 1
ATOM 1162 C C . ARG A 1 148 ? -22.962 -19.694 -5.562 1.00 17.59 148 ARG A C 1
ATOM 1163 O O . ARG A 1 148 ? -23.575 -20.117 -4.586 1.00 17.46 148 ARG A O 1
ATOM 1171 N N . LYS A 1 149 ? -22.594 -20.418 -6.623 1.00 18.49 149 LYS A N 1
ATOM 1172 C CA . LYS A 1 149 ? -22.815 -21.864 -6.592 1.00 20.39 149 LYS A CA 1
ATOM 1173 C C . LYS A 1 149 ? -22.039 -22.533 -5.473 1.00 19.87 149 LYS A C 1
ATOM 1174 O O . LYS A 1 149 ? -22.605 -23.368 -4.729 1.00 21.58 149 LYS A O 1
ATOM 1180 N N . LYS A 1 150 ? -20.766 -22.137 -5.313 1.00 19.51 150 LYS A N 1
ATOM 1181 C CA . LYS A 1 150 ? -19.967 -22.753 -4.211 1.00 21.25 150 LYS A CA 1
ATOM 1182 C C . LYS A 1 150 ? -20.540 -22.592 -2.818 1.00 22.88 150 LYS A C 1
ATOM 1183 O O . LYS A 1 150 ? -20.472 -23.478 -1.974 1.00 23.56 150 LYS A O 1
ATOM 1189 N N . ILE A 1 151 ? -21.140 -21.429 -2.558 1.00 18.15 151 ILE A N 1
ATOM 1190 C CA . ILE A 1 151 ? -21.662 -21.119 -1.208 1.00 17.56 151 ILE A CA 1
ATOM 1191 C C . ILE A 1 151 ? -23.130 -21.405 -1.050 1.00 19.42 151 ILE A C 1
ATOM 1192 O O . ILE A 1 151 ? -23.637 -21.261 0.068 1.00 21.83 151 ILE A O 1
ATOM 1197 N N . GLY A 1 152 ? -23.805 -21.890 -2.096 1.00 19.65 152 GLY A N 1
ATOM 1198 C CA . GLY A 1 152 ? -25.190 -22.228 -1.965 1.00 19.71 152 GLY A CA 1
ATOM 1199 C C . GLY A 1 152 ? -26.084 -20.999 -1.862 1.00 19.06 152 GLY A C 1
ATOM 1200 O O . GLY A 1 152 ? -27.124 -21.072 -1.228 1.00 20.87 152 GLY A O 1
ATOM 1201 N N . ALA A 1 153 ? -25.638 -19.871 -2.398 1.00 18.20 153 ALA A N 1
ATOM 1202 C CA . ALA A 1 153 ? -26.445 -18.698 -2.246 1.00 16.17 153 ALA A CA 1
ATOM 1203 C C . ALA A 1 153 ? -27.678 -18.829 -3.143 1.00 16.95 153 ALA A C 1
ATOM 1204 O O . ALA A 1 153 ? -27.665 -19.484 -4.199 1.00 18.74 153 ALA A O 1
ATOM 1206 N N . TYR A 1 154 ? -28.710 -18.085 -2.824 1.00 14.25 154 TYR A N 1
ATOM 1207 C CA . TYR A 1 154 ? -30.034 -18.122 -3.474 1.00 14.68 154 TYR A CA 1
ATOM 1208 C C . TYR A 1 154 ? -29.965 -17.453 -4.807 1.00 15.90 154 TYR A C 1
ATOM 1209 O O . TYR A 1 154 ? -30.566 -17.938 -5.809 1.00 17.12 154 TYR A O 1
ATOM 1218 N N . LYS A 1 155 ? -29.210 -16.359 -4.938 1.00 14.73 155 LYS A N 1
ATOM 1219 C CA . LYS A 1 155 ? -29.064 -15.636 -6.197 1.00 14.46 155 LYS A CA 1
ATOM 1220 C C . LYS A 1 155 ? -27.808 -14.835 -6.203 1.00 14.33 155 LYS A C 1
ATOM 1221 O O . LYS A 1 155 ? -27.330 -14.473 -5.080 1.00 16.14 155 LYS A O 1
ATOM 1227 N N . TYR A 1 156 ? -27.258 -14.510 -7.323 1.00 13.88 156 TYR A N 1
ATOM 1228 C CA . TYR A 1 156 ? -26.164 -13.592 -7.506 1.00 13.88 156 TYR A CA 1
ATOM 1229 C C . TYR A 1 156 ? -26.664 -12.369 -8.277 1.00 15.72 156 TYR A C 1
ATOM 1230 O O . TYR A 1 156 ? -27.239 -12.524 -9.371 1.00 15.87 156 TYR A O 1
ATOM 1239 N N . LEU A 1 157 ? -26.374 -11.169 -7.766 1.00 13.54 157 LEU A N 1
ATOM 1240 C CA . LEU A 1 157 ? -26.771 -9.935 -8.454 1.00 12.36 157 LEU A CA 1
ATOM 1241 C C . LEU A 1 157 ? -25.652 -8.966 -8.368 1.00 13.85 157 LEU A C 1
ATOM 1242 O O . LEU A 1 157 ? -24.892 -8.961 -7.375 1.00 14.85 157 LEU A O 1
ATOM 1247 N N . GLU A 1 158 ? -25.565 -8.097 -9.345 1.00 14.26 158 GLU A N 1
ATOM 1248 C CA . GLU A 1 158 ? -24.568 -7.009 -9.379 1.00 13.19 158 GLU A CA 1
ATOM 1249 C C . GLU A 1 158 ? -25.247 -5.666 -9.354 1.00 14.50 158 GLU A C 1
ATOM 1250 O O . GLU A 1 158 ? -26.352 -5.549 -9.876 1.00 15.18 158 GLU A O 1
ATOM 1256 N N . CYS A 1 159 ? -24.569 -4.656 -8.779 1.00 13.31 159 CYS A N 1
ATOM 1257 C CA . CYS A 1 159 ? -25.119 -3.359 -8.692 1.00 14.27 159 CYS A CA 1
ATOM 1258 C C . CYS A 1 159 ? -24.057 -2.331 -8.570 1.00 14.06 159 CYS A C 1
ATOM 1259 O O . CYS A 1 159 ? -22.926 -2.619 -8.321 1.00 13.13 159 CYS A O 1
ATOM 1262 N N . SER A 1 160 ? -24.482 -1.075 -8.769 1.00 13.68 160 SER A N 1
ATOM 1263 C CA . SER A 1 160 ? -23.673 0.124 -8.524 1.00 14.38 160 SER A CA 1
ATOM 1264 C C . SER A 1 160 ? -24.466 1.172 -7.816 1.00 13.95 160 SER A C 1
ATOM 1265 O O . SER A 1 160 ? -25.469 1.651 -8.286 1.00 16.07 160 SER A O 1
ATOM 1268 N N . ALA A 1 161 ? -24.108 1.421 -6.530 1.00 14.39 161 ALA A N 1
ATOM 1269 C CA . ALA A 1 161 ? -24.700 2.549 -5.851 1.00 14.99 161 ALA A CA 1
ATOM 1270 C C . ALA A 1 161 ? -24.445 3.876 -6.540 1.00 15.55 161 ALA A C 1
ATOM 1271 O O . ALA A 1 161 ? -25.325 4.713 -6.523 1.00 16.33 161 ALA A O 1
ATOM 1273 N N . ARG A 1 162 ? -23.303 3.999 -7.162 1.00 16.17 162 ARG A N 1
ATOM 1274 C CA . ARG A 1 162 ? -22.980 5.308 -7.732 1.00 16.86 162 ARG A CA 1
ATOM 1275 C C . ARG A 1 162 ? -23.883 5.571 -8.899 1.00 19.40 162 ARG A C 1
ATOM 1276 O O . ARG A 1 162 ? -24.367 6.737 -9.049 1.00 20.13 162 ARG A O 1
ATOM 1284 N N . THR A 1 163 ? -24.123 4.621 -9.786 1.00 17.23 163 THR A N 1
ATOM 1285 C CA . THR A 1 163 ? -25.035 4.870 -10.904 1.00 17.21 163 THR A CA 1
ATOM 1286 C C . THR A 1 163 ? -26.451 4.477 -10.660 1.00 16.95 163 THR A C 1
ATOM 1287 O O . THR A 1 163 ? -27.351 4.715 -11.437 1.00 18.80 163 THR A O 1
ATOM 1291 N N . ASN A 1 164 ? -26.695 3.817 -9.507 1.00 17.89 164 ASN A N 1
ATOM 1292 C CA . ASN A 1 164 ? -27.969 3.256 -9.117 1.00 17.91 164 ASN A CA 1
ATOM 1293 C C . ASN A 1 164 ? -28.315 1.984 -9.904 1.00 17.69 164 ASN A C 1
ATOM 1294 O O . ASN A 1 164 ? -29.391 1.398 -9.688 1.00 17.62 164 ASN A O 1
ATOM 1299 N N . GLU A 1 165 ? -27.507 1.534 -10.858 1.00 16.70 165 GLU A N 1
ATOM 1300 C CA . GLU A 1 165 ? -27.769 0.364 -11.654 1.00 16.36 165 GLU A CA 1
ATOM 1301 C C . GLU A 1 165 ? -27.913 -0.898 -10.739 1.00 17.22 165 GLU A C 1
ATOM 1302 O O . GLU A 1 165 ? -27.069 -1.142 -9.889 1.00 16.02 165 GLU A O 1
ATOM 1308 N N . GLY A 1 166 ? -29.032 -1.587 -10.914 1.00 16.80 166 GLY A N 1
ATOM 1309 C CA . GLY A 1 166 ? -29.234 -2.869 -10.276 1.00 16.33 166 GLY A CA 1
ATOM 1310 C C . GLY A 1 166 ? -29.617 -2.783 -8.821 1.00 16.52 166 GLY A C 1
ATOM 1311 O O . GLY A 1 166 ? -29.855 -3.843 -8.191 1.00 16.20 166 GLY A O 1
ATOM 1312 N N . VAL A 1 167 ? -29.730 -1.612 -8.255 1.00 15.41 167 VAL A N 1
ATOM 1313 C CA . VAL A 1 167 ? -30.029 -1.477 -6.805 1.00 15.64 167 VAL A CA 1
ATOM 1314 C C . VAL A 1 167 ? -31.451 -1.956 -6.512 1.00 18.26 167 VAL A C 1
ATOM 1315 O O . VAL A 1 167 ? -31.665 -2.722 -5.564 1.00 15.70 167 VAL A O 1
ATOM 1319 N N . ARG A 1 168 ? -32.437 -1.505 -7.274 1.00 17.56 168 ARG A N 1
ATOM 1320 C CA . ARG A 1 168 ? -33.818 -1.901 -7.009 1.00 18.75 168 ARG A CA 1
ATOM 1321 C C . ARG A 1 168 ? -33.905 -3.424 -7.083 1.00 17.03 168 ARG A C 1
ATOM 1322 O O . ARG A 1 168 ? -34.577 -4.017 -6.207 1.00 17.42 168 ARG A O 1
ATOM 1330 N N . GLU A 1 169 ? -33.239 -4.053 -8.038 1.00 16.80 169 GLU A N 1
ATOM 1331 C CA . GLU A 1 169 ? -33.312 -5.503 -8.238 1.00 15.84 169 GLU A CA 1
ATOM 1332 C C . GLU A 1 169 ? -32.767 -6.278 -7.014 1.00 16.31 169 GLU A C 1
ATOM 1333 O O . GLU A 1 169 ? -33.240 -7.338 -6.697 1.00 14.65 169 GLU A O 1
ATOM 1339 N N . VAL A 1 170 ? -31.712 -5.728 -6.433 1.00 14.67 170 VAL A N 1
ATOM 1340 C CA . VAL A 1 170 ? -31.192 -6.310 -5.184 1.00 14.24 170 VAL A CA 1
ATOM 1341 C C . VAL A 1 170 ? -32.207 -6.421 -4.130 1.00 13.34 170 VAL A C 1
ATOM 1342 O O . VAL A 1 170 ? -32.395 -7.488 -3.552 1.00 14.63 170 VAL A O 1
ATOM 1346 N N . PHE A 1 171 ? -32.874 -5.299 -3.852 1.00 13.64 171 PHE A N 1
ATOM 1347 C CA . PHE A 1 171 ? -33.848 -5.293 -2.780 1.00 15.15 171 PHE A CA 1
ATOM 1348 C C . PHE A 1 171 ? -35.131 -6.001 -3.111 1.00 14.03 171 PHE A C 1
ATOM 1349 O O . PHE A 1 171 ? -35.736 -6.591 -2.208 1.00 16.63 171 PHE A O 1
ATOM 1357 N N . GLU A 1 172 ? -35.477 -5.982 -4.400 1.00 15.30 172 GLU A N 1
ATOM 1358 C CA . GLU A 1 172 ? -36.695 -6.764 -4.806 1.00 16.33 172 GLU A CA 1
ATOM 1359 C C . GLU A 1 172 ? -36.350 -8.305 -4.635 1.00 14.92 172 GLU A C 1
ATOM 1360 O O . GLU A 1 172 ? -37.201 -9.081 -4.099 1.00 15.10 172 GLU A O 1
ATOM 1366 N N . ALA A 1 173 ? -35.167 -8.760 -5.009 1.00 13.37 173 ALA A N 1
ATOM 1367 C CA . ALA A 1 173 ? -34.787 -10.136 -4.889 1.00 14.26 173 ALA A CA 1
ATOM 1368 C C . ALA A 1 173 ? -34.754 -10.533 -3.428 1.00 15.24 173 ALA A C 1
ATOM 1369 O O . ALA A 1 173 ? -35.205 -11.615 -3.020 1.00 14.62 173 ALA A O 1
ATOM 1371 N N . ALA A 1 174 ? -34.120 -9.691 -2.582 1.00 14.43 174 ALA A N 1
ATOM 1372 C CA . ALA A 1 174 ? -34.045 -9.963 -1.165 1.00 13.73 174 ALA A CA 1
ATOM 1373 C C . ALA A 1 174 ? -35.401 -10.061 -0.510 1.00 13.79 174 ALA A C 1
ATOM 1374 O O . ALA A 1 174 ? -35.623 -10.932 0.368 1.00 14.62 174 ALA A O 1
ATOM 1376 N N . THR A 1 175 ? -36.348 -9.163 -0.908 1.00 13.99 175 THR A N 1
ATOM 1377 C CA . THR A 1 175 ? -37.670 -9.207 -0.363 1.00 14.44 175 THR A CA 1
ATOM 1378 C C . THR A 1 175 ? -38.392 -10.443 -0.764 1.00 14.80 175 THR A C 1
ATOM 1379 O O . THR A 1 175 ? -39.043 -11.073 0.058 1.00 15.34 175 THR A O 1
ATOM 1383 N N . ARG A 1 176 ? -38.260 -10.831 -2.055 1.00 13.81 176 ARG A N 1
ATOM 1384 C CA . ARG A 1 176 ? -38.915 -12.068 -2.431 1.00 13.93 176 ARG A CA 1
ATOM 1385 C C . ARG A 1 176 ? -38.430 -13.259 -1.654 1.00 15.69 176 ARG A C 1
ATOM 1386 O O . ARG A 1 176 ? -39.251 -14.110 -1.225 1.00 17.68 176 ARG A O 1
ATOM 1394 N N . ALA A 1 177 ? -37.106 -13.328 -1.443 1.00 15.18 177 ALA A N 1
ATOM 1395 C CA . ALA A 1 177 ? -36.520 -14.407 -0.673 1.00 15.50 177 ALA A CA 1
ATOM 1396 C C . ALA A 1 177 ? -37.005 -14.375 0.777 1.00 16.02 177 ALA A C 1
ATOM 1397 O O . ALA A 1 177 ? -37.348 -15.399 1.341 1.00 18.11 177 ALA A O 1
ATOM 1399 N N . ALA A 1 178 ? -37.036 -13.180 1.354 1.00 14.97 178 ALA A N 1
ATOM 1400 C CA . ALA A 1 178 ? -37.473 -13.059 2.747 1.00 15.08 178 ALA A CA 1
ATOM 1401 C C . ALA A 1 178 ? -38.916 -13.519 2.892 1.00 16.17 178 ALA A C 1
ATOM 1402 O O . ALA A 1 178 ? -39.234 -13.973 3.997 1.00 17.65 178 ALA A O 1
ATOM 1404 N N . LEU A 1 179 ? -39.803 -13.227 1.931 1.00 14.69 179 LEU A N 1
ATOM 1405 C CA . LEU A 1 179 ? -41.195 -13.668 2.012 1.00 16.03 179 LEU A CA 1
ATOM 1406 C C . LEU A 1 179 ? -41.416 -15.170 2.084 1.00 22.05 179 LEU A C 1
ATOM 1407 O O . LEU A 1 179 ? -42.508 -15.567 2.546 1.00 26.75 179 LEU A O 1
ATOM 1412 N N . LEU A 1 180 ? -40.440 -15.947 1.697 1.00 20.91 180 LEU A N 1
ATOM 1413 C CA . LEU A 1 180 ? -40.535 -17.416 1.684 1.00 23.45 180 LEU A CA 1
ATOM 1414 C C . LEU A 1 180 ? -40.151 -17.961 3.033 1.00 23.84 180 LEU A C 1
ATOM 1415 O O . LEU A 1 180 ? -40.480 -19.084 3.346 1.00 24.88 180 LEU A O 1
ATOM 1420 N N . THR A 1 181 ? -39.515 -17.142 3.920 1.00 23.69 181 THR A N 1
ATOM 1421 C CA . THR A 1 181 ? -38.772 -17.652 5.051 1.00 28.55 181 THR A CA 1
ATOM 1422 C C . THR A 1 181 ? -39.706 -17.631 6.240 1.00 33.29 181 THR A C 1
ATOM 1423 O O . THR A 1 181 ? -40.379 -16.613 6.432 1.00 37.60 181 THR A O 1
#

Foldseek 3Di:
DDAAEAEEEEDFAQPQCPQQLVCCQAVVAGDDPDTDSHDDFDWHFAQEPNGTYTYTYHYFYCPDCRVVVVLVRQPRHAEYEYEGEQLDVVRVVCCVVPVLVVCCVRPPPHAYEYEHEPPVCQPPVVSQVVQVVVPGHGDDPVNQVVSCVVSVHPYYFYAYSNVRGRSSVVVNVRVVRSVVD